Protein AF-A0A5J9UNN8-F1 (afdb_monomer_lite)

InterPro domains:
  IPR002182 NB-ARC [PF00931] (25-182)
  IPR027417 P-loop containing nucleoside triphosphate hydrolase [G3DSA:3.40.50.300] (6-171)
  IPR027417 P-loop containing nucleoside triphosphate hydrolase [SSF52540] (19-188)

Structure (mmCIF, N/CA/C/O backbone):
data_AF-A0A5J9UNN8-F1
#
_entry.id   AF-A0A5J9UNN8-F1
#
loop_
_atom_site.group_PDB
_atom_site.id
_atom_site.type_symbol
_atom_site.label_atom_id
_atom_site.label_alt_id
_atom_site.label_comp_id
_atom_site.label_asym_id
_atom_site.label_entity_id
_atom_site.label_seq_id
_atom_site.pdbx_PDB_ins_code
_atom_site.Cartn_x
_atom_site.Cartn_y
_atom_site.Cartn_z
_atom_site.occupancy
_atom_site.B_iso_or_equiv
_atom_site.auth_seq_id
_atom_site.auth_comp_id
_atom_site.auth_asym_id
_atom_site.auth_atom_id
_atom_site.pdbx_PDB_model_num
ATOM 1 N N . MET A 1 1 ? 23.157 -2.779 -8.032 1.00 51.91 1 MET A N 1
ATOM 2 C CA . MET A 1 1 ? 21.855 -2.181 -8.384 1.00 51.91 1 MET A CA 1
ATOM 3 C C . MET A 1 1 ? 20.963 -3.344 -8.773 1.00 51.91 1 MET A C 1
ATOM 5 O O . MET A 1 1 ? 21.415 -4.133 -9.589 1.00 51.91 1 MET A O 1
ATOM 9 N N . PHE A 1 2 ? 19.830 -3.556 -8.097 1.00 60.47 2 PHE A N 1
ATOM 10 C CA . PHE A 1 2 ? 18.977 -4.721 -8.359 1.00 60.47 2 PHE A CA 1
ATOM 11 C C . PHE A 1 2 ? 18.168 -4.443 -9.627 1.00 60.47 2 PHE A C 1
ATOM 13 O O . PHE A 1 2 ? 17.221 -3.660 -9.595 1.00 60.47 2 PHE A O 1
ATOM 20 N N . GLY A 1 3 ? 18.617 -4.999 -10.751 1.00 71.06 3 GLY A N 1
ATOM 21 C CA . GLY A 1 3 ? 18.045 -4.720 -12.066 1.00 71.06 3 GLY A CA 1
ATOM 22 C C . GLY A 1 3 ? 16.911 -5.667 -12.459 1.00 71.06 3 GLY A C 1
ATOM 23 O O . GLY A 1 3 ? 16.593 -6.638 -11.772 1.00 71.06 3 GLY A O 1
ATOM 24 N N . VAL A 1 4 ? 16.341 -5.419 -13.640 1.00 73.56 4 VAL A N 1
ATOM 25 C CA . VAL A 1 4 ? 15.301 -6.258 -14.264 1.00 73.56 4 VAL A CA 1
ATOM 26 C C . VAL A 1 4 ? 15.728 -7.727 -14.366 1.00 73.56 4 VAL A C 1
ATOM 28 O O . VAL A 1 4 ? 14.960 -8.631 -14.030 1.00 73.56 4 VAL A O 1
ATOM 31 N N . ASP A 1 5 ? 16.965 -7.981 -14.793 1.00 77.44 5 ASP A N 1
ATOM 32 C CA . ASP A 1 5 ? 17.474 -9.345 -14.942 1.00 77.44 5 ASP A CA 1
ATOM 33 C C . ASP A 1 5 ? 17.723 -10.034 -13.598 1.00 77.44 5 ASP A C 1
ATOM 35 O O . ASP A 1 5 ? 17.577 -11.253 -13.498 1.00 77.44 5 ASP A O 1
ATOM 39 N N . ASP A 1 6 ? 18.040 -9.271 -12.549 1.00 75.81 6 ASP A N 1
ATOM 40 C CA . ASP A 1 6 ? 18.191 -9.809 -11.196 1.00 75.81 6 ASP A CA 1
ATOM 41 C C . ASP A 1 6 ? 16.843 -10.261 -10.635 1.00 75.81 6 ASP A C 1
ATOM 43 O O . ASP A 1 6 ? 16.743 -11.379 -10.124 1.00 75.81 6 ASP A O 1
ATOM 47 N N . ALA A 1 7 ? 15.789 -9.456 -10.818 1.00 65.81 7 ALA A N 1
ATOM 48 C CA . ALA A 1 7 ? 14.421 -9.818 -10.441 1.00 65.81 7 ALA A CA 1
ATOM 49 C C . ALA A 1 7 ? 13.966 -11.108 -11.144 1.00 65.81 7 ALA A C 1
ATOM 51 O O . A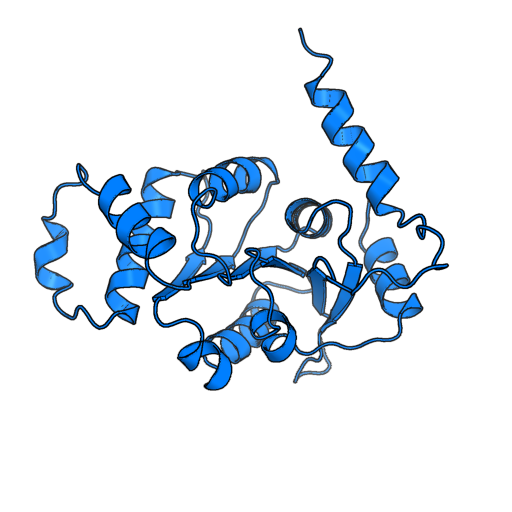LA A 1 7 ? 13.472 -12.042 -10.504 1.00 65.81 7 ALA A O 1
ATOM 52 N N . ARG A 1 8 ? 14.208 -11.195 -12.459 1.00 71.00 8 ARG A N 1
ATOM 53 C CA . ARG A 1 8 ? 13.888 -12.374 -13.279 1.00 71.00 8 ARG A CA 1
ATOM 54 C C . ARG A 1 8 ? 14.637 -13.622 -12.818 1.00 71.00 8 ARG A C 1
ATOM 56 O O . ARG A 1 8 ? 14.035 -14.691 -12.718 1.00 71.00 8 ARG A O 1
ATOM 63 N N . ARG A 1 9 ? 15.942 -13.508 -12.546 1.00 76.12 9 ARG A N 1
ATOM 64 C CA . ARG A 1 9 ? 16.764 -14.625 -12.050 1.00 76.12 9 ARG A CA 1
ATOM 65 C C . ARG A 1 9 ? 16.295 -15.099 -10.675 1.00 76.12 9 ARG A C 1
ATOM 67 O O . ARG A 1 9 ? 16.130 -16.303 -10.489 1.00 76.12 9 ARG A O 1
ATOM 74 N N . ALA A 1 10 ? 16.023 -14.170 -9.758 1.00 69.81 10 ALA A N 1
ATOM 75 C CA . ALA A 1 10 ? 15.550 -14.483 -8.412 1.00 69.81 10 ALA A CA 1
ATOM 76 C C . ALA A 1 10 ? 14.209 -15.237 -8.433 1.00 69.81 10 ALA A C 1
ATOM 78 O O . ALA A 1 10 ? 14.078 -16.276 -7.787 1.00 69.81 10 ALA A O 1
ATOM 79 N N . ALA A 1 11 ? 13.247 -14.777 -9.239 1.00 68.38 11 ALA A N 1
ATOM 80 C CA . ALA A 1 11 ? 11.944 -15.431 -9.366 1.00 68.38 11 ALA A CA 1
ATOM 81 C C . ALA A 1 11 ? 12.042 -16.836 -9.994 1.00 68.38 11 ALA A C 1
ATOM 83 O O . ALA A 1 11 ? 11.391 -17.774 -9.528 1.00 68.38 11 ALA A O 1
ATOM 84 N N . LYS A 1 12 ? 12.893 -17.010 -11.019 1.00 66.00 12 LYS A N 1
ATOM 85 C CA . LYS A 1 12 ? 13.116 -18.317 -11.664 1.00 66.00 12 LYS A CA 1
ATOM 86 C C . LYS A 1 12 ? 13.763 -19.334 -10.728 1.00 66.00 12 LYS A C 1
ATOM 88 O O . LYS A 1 12 ? 13.427 -20.511 -10.800 1.00 66.00 12 LYS A O 1
ATOM 93 N N . GLN A 1 13 ? 14.662 -18.894 -9.848 1.00 61.38 13 GLN A N 1
ATOM 94 C CA . GLN A 1 13 ? 15.335 -19.784 -8.903 1.00 61.38 13 GLN A CA 1
ATOM 95 C C . GLN A 1 13 ? 14.368 -20.393 -7.874 1.00 61.38 13 GLN A C 1
ATOM 97 O O . GLN A 1 13 ? 14.606 -21.508 -7.414 1.00 61.38 13 GLN A O 1
ATOM 102 N N . ASP A 1 14 ? 13.279 -19.697 -7.527 1.00 60.31 14 ASP A N 1
ATOM 103 C CA . ASP A 1 14 ? 12.278 -20.215 -6.583 1.00 60.31 14 ASP A CA 1
ATOM 104 C C . ASP A 1 14 ? 11.130 -20.982 -7.276 1.00 60.31 14 ASP A C 1
ATOM 106 O O . ASP A 1 14 ? 10.386 -21.682 -6.596 1.00 60.31 14 ASP A O 1
ATOM 110 N N . ASN A 1 15 ? 10.986 -20.897 -8.612 1.00 58.66 15 ASN A N 1
ATOM 111 C CA . ASN A 1 15 ? 9.949 -21.558 -9.437 1.00 58.66 15 ASN A CA 1
ATOM 112 C C . ASN A 1 15 ? 8.518 -21.490 -8.849 1.00 58.66 15 ASN A C 1
ATOM 114 O O . ASN A 1 15 ? 7.683 -22.372 -9.061 1.00 58.66 15 ASN A O 1
ATOM 118 N N . LYS A 1 16 ? 8.225 -20.450 -8.063 1.00 68.06 16 LYS A N 1
ATOM 119 C CA . LYS A 1 16 ? 6.948 -20.284 -7.370 1.00 68.06 16 LYS A CA 1
ATOM 120 C C . LYS A 1 16 ? 6.190 -19.134 -7.990 1.00 68.06 16 LYS A C 1
ATOM 122 O O . LYS A 1 16 ? 6.512 -17.967 -7.781 1.00 68.06 16 LYS A O 1
ATOM 127 N N . ARG A 1 17 ? 5.135 -19.492 -8.717 1.00 83.62 17 ARG A N 1
ATOM 128 C CA . ARG A 1 17 ? 4.077 -18.551 -9.058 1.00 83.62 17 ARG A CA 1
ATOM 129 C C . ARG A 1 17 ? 3.146 -18.393 -7.869 1.00 83.62 17 ARG A C 1
ATOM 131 O O . ARG A 1 17 ? 2.619 -19.391 -7.364 1.00 83.62 17 ARG A O 1
ATOM 138 N N . VAL A 1 18 ? 2.922 -17.160 -7.445 1.00 87.88 18 VAL A N 1
ATOM 139 C CA . VAL A 1 18 ? 2.057 -16.837 -6.308 1.00 87.88 18 VAL A CA 1
ATOM 140 C C . VAL A 1 18 ? 0.827 -16.071 -6.761 1.00 87.88 18 VAL A C 1
ATOM 142 O O . VAL A 1 18 ? 0.814 -15.421 -7.798 1.00 87.88 18 VAL A O 1
ATOM 145 N N . ASP A 1 19 ? -0.235 -16.218 -5.990 1.00 90.00 19 ASP A N 1
ATOM 146 C CA . ASP A 1 19 ? -1.515 -15.574 -6.235 1.00 90.00 19 ASP A CA 1
ATOM 147 C C . ASP A 1 19 ? -1.598 -14.317 -5.361 1.00 90.00 19 ASP A C 1
ATOM 149 O O . ASP A 1 19 ? -1.359 -14.397 -4.151 1.00 90.00 19 ASP A O 1
ATOM 153 N N . LEU A 1 20 ? -1.899 -13.165 -5.964 1.00 91.25 20 LEU A N 1
ATOM 154 C CA . LEU A 1 20 ? -1.934 -11.892 -5.247 1.00 91.25 20 LEU A CA 1
ATOM 155 C C . LEU A 1 20 ? -3.049 -11.854 -4.189 1.00 91.25 20 LEU A C 1
ATOM 157 O O . LEU A 1 20 ? -2.818 -11.330 -3.099 1.00 91.25 20 LEU A O 1
ATOM 161 N N . VAL A 1 21 ? -4.205 -12.479 -4.450 1.00 92.88 21 VAL A N 1
ATOM 162 C CA . VAL A 1 21 ? -5.298 -12.624 -3.471 1.00 92.88 21 VAL A CA 1
ATOM 163 C C . VAL A 1 21 ? -4.781 -13.356 -2.240 1.00 92.88 21 VAL A C 1
ATOM 165 O O . VAL A 1 21 ? -5.021 -12.920 -1.112 1.00 92.88 21 VAL A O 1
ATOM 168 N N . LYS A 1 22 ? -4.008 -14.432 -2.444 1.00 90.94 22 LYS A N 1
ATOM 169 C CA . LYS A 1 22 ? -3.425 -15.214 -1.343 1.00 90.94 22 LYS A CA 1
ATOM 170 C C . LYS A 1 22 ? -2.374 -14.431 -0.569 1.00 90.94 22 LYS A C 1
ATOM 172 O O . LYS A 1 22 ? -2.365 -14.528 0.651 1.00 90.94 22 LYS A O 1
ATOM 177 N N . LEU A 1 23 ? -1.522 -13.656 -1.244 1.00 90.75 23 LEU A N 1
ATOM 178 C CA . LEU A 1 23 ? -0.524 -12.814 -0.574 1.00 90.75 23 LEU A CA 1
ATOM 179 C C . LEU A 1 23 ? -1.178 -11.732 0.295 1.00 90.75 23 LEU A C 1
ATOM 181 O O . LEU A 1 23 ? -0.791 -11.551 1.449 1.00 90.75 23 LEU A O 1
ATOM 185 N N . ILE A 1 24 ? -2.190 -11.040 -0.235 1.00 92.75 24 ILE A N 1
ATOM 186 C CA . ILE A 1 24 ? -2.935 -10.006 0.499 1.00 92.75 24 ILE A CA 1
ATOM 187 C C . ILE A 1 24 ? -3.674 -10.630 1.690 1.00 92.75 24 ILE A C 1
ATOM 189 O O . ILE A 1 24 ? -3.621 -10.115 2.809 1.00 92.75 24 ILE A O 1
ATOM 193 N N . SER A 1 25 ? -4.318 -11.773 1.454 1.00 90.06 25 SER A N 1
ATOM 194 C CA . SER A 1 25 ? -5.143 -12.480 2.437 1.00 90.06 25 SER A CA 1
ATOM 195 C C . SER A 1 25 ? -4.350 -13.315 3.440 1.00 90.06 25 SER A C 1
ATOM 197 O O . SER A 1 25 ? -4.967 -13.881 4.346 1.00 90.06 25 SER A O 1
ATOM 199 N N . GLU A 1 26 ? -3.029 -13.429 3.286 1.00 86.75 26 GLU A N 1
ATOM 200 C CA . GLU A 1 26 ? -2.184 -14.228 4.170 1.00 86.75 26 GLU A CA 1
ATOM 201 C C . GLU A 1 26 ? -2.253 -13.679 5.598 1.00 86.75 26 GLU A C 1
ATOM 203 O O . GLU A 1 26 ? -2.103 -12.473 5.826 1.00 86.75 26 GLU A O 1
ATOM 208 N N . GLU A 1 27 ? -2.439 -14.567 6.570 1.00 78.94 27 GLU A N 1
ATOM 209 C CA . GLU A 1 27 ? -2.491 -14.195 7.981 1.00 78.94 27 GLU A CA 1
ATOM 210 C C . GLU A 1 27 ? -1.143 -13.648 8.481 1.00 78.94 27 GLU A C 1
ATOM 212 O O . GLU A 1 27 ? -0.077 -13.831 7.878 1.00 78.94 27 GLU A O 1
ATOM 217 N N . GLY A 1 28 ? -1.203 -12.884 9.567 1.00 74.38 28 GLY A N 1
ATOM 218 C CA . GLY A 1 28 ? -0.045 -12.239 10.170 1.00 74.38 28 GLY A CA 1
ATOM 219 C C . GLY A 1 28 ? -0.378 -10.845 10.674 1.00 74.38 28 GLY A C 1
ATOM 220 O O . GLY A 1 28 ? -1.043 -10.062 9.988 1.00 74.38 28 GLY A O 1
ATOM 221 N N . ASP A 1 29 ? 0.132 -10.551 11.865 1.00 71.12 29 ASP A N 1
ATOM 222 C CA . ASP A 1 29 ? -0.228 -9.361 12.631 1.00 71.12 29 ASP A CA 1
ATOM 223 C C . ASP A 1 29 ? 0.510 -8.101 12.179 1.00 71.12 29 ASP A C 1
ATOM 225 O O . ASP A 1 29 ? 0.041 -6.993 12.421 1.00 71.12 29 ASP A O 1
ATOM 229 N N . ASN A 1 30 ? 1.639 -8.224 11.486 1.00 72.50 30 ASN A N 1
ATOM 230 C CA . ASN A 1 30 ? 2.353 -7.046 11.009 1.00 72.50 30 ASN A CA 1
ATOM 231 C C . ASN A 1 30 ? 1.717 -6.505 9.721 1.00 72.50 30 ASN A C 1
ATOM 233 O O . ASN A 1 30 ? 1.284 -7.299 8.872 1.00 72.50 30 ASN A O 1
ATOM 237 N N . PRO A 1 31 ? 1.649 -5.172 9.555 1.00 67.56 31 PRO A N 1
ATOM 238 C CA . PRO A 1 31 ? 1.351 -4.572 8.266 1.00 67.56 31 PRO A CA 1
ATOM 239 C C . PRO A 1 31 ? 2.342 -5.086 7.220 1.00 67.56 31 PRO A C 1
ATOM 241 O O . PRO A 1 31 ? 3.552 -5.025 7.435 1.00 67.56 31 PRO A O 1
ATOM 244 N N . LYS A 1 32 ? 1.836 -5.641 6.113 1.00 84.81 32 LYS A N 1
ATOM 245 C CA . LYS A 1 32 ? 2.685 -6.170 5.035 1.00 84.81 32 LYS A CA 1
ATOM 246 C C . LYS A 1 32 ? 2.654 -5.216 3.852 1.00 84.81 32 LYS A C 1
ATOM 248 O O . LYS A 1 32 ? 1.573 -4.879 3.364 1.00 84.81 32 LYS A O 1
ATOM 253 N N . VAL A 1 33 ? 3.841 -4.831 3.396 1.00 93.06 33 VAL A N 1
ATOM 254 C CA . VAL A 1 33 ? 4.039 -4.146 2.120 1.00 93.06 33 VAL A CA 1
ATOM 255 C C . VAL A 1 33 ? 4.279 -5.209 1.053 1.00 93.06 33 VAL A C 1
ATOM 257 O O . VAL A 1 33 ? 5.172 -6.046 1.193 1.00 93.06 33 VAL A O 1
ATOM 260 N N . ILE A 1 34 ? 3.454 -5.198 0.011 1.00 93.75 34 ILE A N 1
ATOM 261 C CA . ILE A 1 34 ? 3.579 -6.064 -1.162 1.00 93.75 34 ILE A CA 1
ATOM 262 C C . ILE A 1 34 ? 3.797 -5.139 -2.348 1.00 93.75 34 ILE A C 1
ATOM 264 O O . ILE A 1 34 ? 2.905 -4.364 -2.687 1.00 93.75 34 ILE A O 1
ATOM 268 N N . THR A 1 35 ? 4.959 -5.192 -2.987 1.00 92.56 35 THR A N 1
ATOM 269 C CA . THR A 1 35 ? 5.194 -4.375 -4.181 1.00 92.56 35 THR A CA 1
ATOM 270 C C . THR A 1 35 ? 5.053 -5.214 -5.433 1.00 92.56 35 THR A C 1
ATOM 272 O O . THR A 1 35 ? 5.512 -6.351 -5.490 1.00 92.56 35 THR A O 1
ATOM 275 N N . VAL A 1 36 ? 4.382 -4.663 -6.433 1.00 90.62 36 VAL A N 1
ATOM 276 C CA . VAL A 1 36 ? 4.101 -5.293 -7.714 1.00 90.62 36 VAL A CA 1
ATOM 277 C C . VAL A 1 36 ? 4.825 -4.505 -8.794 1.00 90.62 36 VAL A C 1
ATOM 279 O O . VAL A 1 36 ? 4.663 -3.289 -8.920 1.00 90.62 36 VAL A O 1
ATOM 282 N N . TRP A 1 37 ? 5.628 -5.221 -9.570 1.00 88.00 37 TRP A N 1
ATOM 283 C CA . TRP A 1 37 ? 6.432 -4.675 -10.653 1.00 88.00 37 TRP A CA 1
ATOM 284 C C . TRP A 1 37 ? 6.286 -5.529 -11.914 1.00 88.00 37 TRP A C 1
ATOM 286 O O . TRP A 1 37 ? 6.189 -6.753 -11.832 1.00 88.00 37 TRP A O 1
ATOM 296 N N . GLY A 1 38 ? 6.333 -4.907 -13.090 1.00 78.69 38 GLY A N 1
ATOM 297 C CA . GLY A 1 38 ? 6.433 -5.624 -14.359 1.00 78.69 38 GLY A CA 1
ATOM 298 C C . GLY A 1 38 ? 7.051 -4.793 -15.466 1.00 78.69 38 GLY A C 1
ATOM 299 O O . GLY A 1 38 ? 7.311 -3.600 -15.318 1.00 78.69 38 GLY A O 1
ATOM 300 N N . THR A 1 39 ? 7.325 -5.464 -16.581 1.00 66.50 39 THR A N 1
ATOM 301 C CA . THR A 1 39 ? 8.136 -4.935 -17.688 1.00 66.50 39 THR A CA 1
ATOM 302 C C . THR A 1 39 ? 7.345 -4.242 -18.799 1.00 66.50 39 THR A C 1
ATOM 304 O O . THR A 1 39 ? 7.944 -3.830 -19.787 1.00 66.50 39 THR A O 1
ATOM 307 N N . SER A 1 40 ? 6.025 -4.126 -18.675 1.00 60.22 40 SER A N 1
ATOM 308 C CA . SER A 1 40 ? 5.119 -3.603 -19.710 1.00 60.22 40 SER A CA 1
ATOM 309 C C . SER A 1 40 ? 4.302 -2.410 -19.205 1.00 60.22 40 SER A C 1
ATOM 311 O O . SER A 1 40 ? 4.236 -2.171 -18.006 1.00 60.22 40 SER A O 1
ATOM 313 N N . GLY A 1 41 ? 3.713 -1.635 -20.119 1.00 55.56 41 GLY A N 1
ATOM 314 C CA . GLY A 1 41 ? 2.947 -0.429 -19.788 1.00 55.56 41 GLY A CA 1
ATOM 315 C C . GLY A 1 41 ? 1.842 -0.650 -18.745 1.00 55.56 41 GLY A C 1
ATOM 316 O O . GLY A 1 41 ? 1.212 -1.710 -18.695 1.00 55.56 41 GLY A O 1
ATOM 317 N N . ASP A 1 42 ? 1.658 0.389 -17.929 1.00 55.06 42 ASP A N 1
ATOM 318 C CA . ASP A 1 42 ? 0.551 0.738 -17.022 1.00 55.06 42 ASP A CA 1
ATOM 319 C C . ASP A 1 42 ? -0.763 -0.069 -17.110 1.00 55.06 42 ASP A C 1
ATOM 321 O O . ASP A 1 42 ? -1.318 -0.444 -16.073 1.00 55.06 42 ASP A O 1
ATOM 325 N N . VAL A 1 43 ? -1.262 -0.369 -18.312 1.00 53.62 43 VAL A N 1
ATOM 326 C CA . VAL A 1 43 ? -2.603 -0.945 -18.528 1.00 53.62 43 VAL A CA 1
ATOM 327 C C . VAL A 1 43 ? -2.792 -2.355 -17.942 1.00 53.62 43 VAL A C 1
ATOM 329 O O . VAL A 1 43 ? -3.856 -2.648 -17.396 1.00 53.62 43 VAL A O 1
ATOM 332 N N . GLY A 1 44 ? -1.794 -3.242 -18.009 1.00 56.31 44 GLY A N 1
ATOM 333 C CA . GLY A 1 44 ? -1.971 -4.634 -17.553 1.00 56.31 44 GLY A CA 1
ATOM 334 C C . GLY A 1 44 ? -1.661 -4.866 -16.069 1.00 56.31 44 GLY A C 1
ATOM 335 O O . GLY A 1 44 ? -2.231 -5.759 -15.440 1.00 56.31 44 GLY A O 1
ATOM 336 N N . HIS A 1 45 ? -0.835 -4.009 -15.462 1.00 65.50 45 HIS A N 1
ATOM 337 C CA . HIS A 1 45 ? -0.469 -4.121 -14.048 1.00 65.50 45 HIS A CA 1
ATOM 338 C C . HIS A 1 45 ? -1.630 -3.757 -13.113 1.00 65.50 45 HIS A C 1
ATOM 340 O O . HIS A 1 45 ? -1.860 -4.437 -12.111 1.00 65.50 45 HIS A O 1
ATOM 346 N N . ALA A 1 46 ? -2.419 -2.738 -13.472 1.00 75.56 46 ALA A N 1
ATOM 347 C CA . ALA A 1 46 ? -3.596 -2.354 -12.697 1.00 75.56 46 ALA A CA 1
ATOM 348 C C . ALA A 1 46 ? -4.653 -3.469 -12.658 1.00 75.56 46 ALA A C 1
ATOM 350 O O . ALA A 1 46 ? -5.392 -3.573 -11.682 1.00 75.56 46 ALA A O 1
ATOM 351 N N . SER A 1 47 ? -4.727 -4.318 -13.689 1.00 80.81 47 SER A N 1
ATOM 352 C CA . SER A 1 47 ? -5.792 -5.318 -13.793 1.00 80.81 47 SER A CA 1
ATOM 353 C C . SER A 1 47 ? -5.688 -6.410 -12.729 1.00 80.81 47 SER A C 1
ATOM 355 O O . SER A 1 47 ? -6.691 -6.708 -12.085 1.00 80.81 47 SER A O 1
ATOM 357 N N . ILE A 1 48 ? -4.497 -6.978 -12.494 1.00 85.06 48 ILE A N 1
ATOM 358 C CA . ILE A 1 48 ? -4.342 -8.047 -11.489 1.00 85.06 48 ILE A CA 1
ATOM 359 C C . ILE A 1 48 ? -4.580 -7.524 -10.069 1.00 85.06 48 ILE A C 1
ATOM 361 O O . ILE A 1 48 ? -5.160 -8.210 -9.230 1.00 85.06 48 ILE A O 1
ATOM 365 N N . ILE A 1 49 ? -4.155 -6.287 -9.793 1.00 88.69 49 ILE A N 1
ATOM 366 C CA . ILE A 1 49 ? -4.367 -5.669 -8.485 1.00 88.69 49 ILE A CA 1
ATOM 367 C C . ILE A 1 49 ? -5.851 -5.360 -8.304 1.00 88.69 49 ILE A C 1
ATOM 369 O O . ILE A 1 49 ? -6.369 -5.554 -7.211 1.00 88.69 49 ILE A O 1
ATOM 373 N N . ARG A 1 50 ? -6.552 -4.945 -9.367 1.00 90.75 50 ARG A N 1
ATOM 374 C CA . ARG A 1 50 ? -8.001 -4.698 -9.347 1.00 90.75 50 ARG A CA 1
ATOM 375 C C . ARG A 1 50 ? -8.793 -5.955 -9.070 1.00 90.75 50 ARG A C 1
ATOM 377 O O . ARG A 1 50 ? -9.666 -5.928 -8.210 1.00 90.75 50 ARG A O 1
ATOM 384 N N . GLU A 1 51 ? -8.457 -7.045 -9.742 1.00 90.44 51 GLU A N 1
ATOM 385 C CA . GLU A 1 51 ? -9.067 -8.341 -9.470 1.00 90.44 51 GLU A CA 1
ATOM 386 C C . GLU A 1 51 ? -8.867 -8.748 -8.005 1.00 90.44 51 GLU A C 1
ATOM 388 O O . GLU A 1 51 ? -9.829 -9.098 -7.325 1.00 90.44 51 GLU A O 1
ATOM 393 N N . ALA A 1 52 ? -7.643 -8.616 -7.483 1.00 92.44 52 ALA A N 1
ATOM 394 C CA . ALA A 1 52 ? -7.368 -8.946 -6.091 1.00 92.44 52 ALA A CA 1
ATOM 395 C C . ALA A 1 52 ? -8.073 -8.005 -5.098 1.00 92.44 52 ALA A C 1
ATOM 397 O O . ALA A 1 52 ? -8.565 -8.457 -4.069 1.00 92.44 52 ALA A O 1
ATOM 398 N N . TYR A 1 53 ? -8.147 -6.710 -5.404 1.00 94.00 53 TYR A N 1
ATOM 399 C CA . TYR A 1 53 ? -8.783 -5.684 -4.574 1.00 94.00 53 TYR A CA 1
ATOM 400 C C . TYR A 1 53 ? -10.303 -5.874 -4.453 1.00 94.00 53 TYR A C 1
ATOM 402 O O . TYR A 1 53 ? -10.878 -5.626 -3.389 1.00 94.00 53 TYR A O 1
ATOM 410 N N . GLU A 1 54 ? -10.947 -6.329 -5.531 1.00 93.62 54 GLU A N 1
ATOM 411 C CA . GLU A 1 54 ? -12.385 -6.615 -5.566 1.00 93.62 54 GLU A CA 1
ATOM 412 C C . GLU A 1 54 ? -12.738 -8.056 -5.181 1.00 93.62 54 GLU A C 1
ATOM 414 O O . GLU A 1 54 ? -13.917 -8.379 -5.024 1.00 93.62 54 GLU A O 1
ATOM 419 N N . HIS A 1 55 ? -11.740 -8.920 -4.980 1.00 95.00 55 HIS A N 1
ATOM 420 C CA . HIS A 1 55 ? -11.967 -10.311 -4.616 1.00 95.00 55 HIS A CA 1
ATOM 421 C C . HIS A 1 55 ? -12.758 -10.417 -3.295 1.00 95.00 55 HIS A C 1
ATOM 423 O O . HIS A 1 55 ? -12.357 -9.796 -2.305 1.00 95.00 55 HIS A O 1
ATOM 429 N N . PRO A 1 56 ? -13.831 -11.231 -3.215 1.00 93.81 56 PRO A N 1
ATOM 430 C CA . PRO A 1 56 ? -14.688 -11.318 -2.028 1.00 93.81 56 PRO A CA 1
ATOM 431 C C . PRO A 1 56 ? -13.927 -11.568 -0.720 1.00 93.81 56 PRO A C 1
ATOM 433 O O . PRO A 1 56 ? -14.135 -10.842 0.249 1.00 93.81 56 PRO A O 1
ATOM 436 N N . ASP A 1 57 ? -12.979 -12.511 -0.720 1.00 91.88 57 ASP A N 1
ATOM 437 C CA . ASP A 1 57 ? -12.150 -12.824 0.458 1.00 91.88 57 ASP A CA 1
ATOM 438 C C . ASP A 1 57 ? -11.282 -11.648 0.927 1.00 91.88 57 ASP A C 1
ATOM 440 O O . ASP A 1 57 ? -10.974 -11.522 2.113 1.00 91.88 57 ASP A O 1
ATOM 444 N N . VAL A 1 58 ? -10.858 -10.788 -0.002 1.00 94.56 58 VAL A N 1
ATOM 445 C CA . VAL A 1 58 ? -10.090 -9.583 0.318 1.00 94.56 58 VAL A CA 1
ATOM 446 C C . VAL A 1 58 ? -11.042 -8.532 0.876 1.00 94.56 58 VAL A C 1
ATOM 448 O O . VAL A 1 58 ? -10.807 -8.013 1.966 1.00 94.56 58 VAL A O 1
ATOM 451 N N . ARG A 1 59 ? -12.173 -8.287 0.204 1.00 94.06 59 ARG A N 1
ATOM 452 C CA . ARG A 1 59 ? -13.205 -7.345 0.666 1.00 94.06 59 ARG A CA 1
ATOM 453 C C . ARG A 1 59 ? -13.699 -7.661 2.075 1.00 94.06 59 ARG A C 1
ATOM 455 O O . ARG A 1 59 ? -13.850 -6.751 2.879 1.00 94.06 59 ARG A O 1
ATOM 462 N N . SER A 1 60 ? -13.904 -8.937 2.399 1.00 92.69 60 SER A N 1
ATOM 463 C CA . SER A 1 60 ? -14.373 -9.347 3.726 1.00 92.69 60 SER A CA 1
ATOM 464 C C . SER A 1 60 ? -13.322 -9.173 4.827 1.00 92.69 60 SER A C 1
ATOM 466 O O . SER A 1 60 ? -13.678 -9.078 5.998 1.00 92.69 60 SER A O 1
ATOM 468 N N . LYS A 1 61 ? -12.025 -9.168 4.487 1.00 93.38 61 LYS A N 1
ATOM 469 C CA . LYS A 1 61 ? -10.923 -9.013 5.457 1.00 93.38 61 LYS A CA 1
ATOM 470 C C . LYS A 1 61 ? -10.538 -7.557 5.716 1.00 93.38 61 LYS A C 1
ATOM 472 O O . LYS A 1 61 ? -9.956 -7.273 6.766 1.00 93.38 61 LYS A O 1
ATOM 477 N N . PHE A 1 62 ? -10.828 -6.674 4.765 1.00 94.69 62 PHE A N 1
ATOM 478 C CA . PHE A 1 62 ? -10.452 -5.264 4.790 1.00 94.69 62 PHE A CA 1
ATOM 479 C C . PHE A 1 62 ? -11.704 -4.409 4.558 1.00 94.69 62 PHE A C 1
ATOM 481 O O . PHE A 1 62 ? -12.020 -4.117 3.403 1.00 94.69 62 PHE A O 1
ATOM 488 N N . PRO A 1 63 ? -12.438 -4.034 5.623 1.00 91.12 63 PRO A N 1
ATOM 489 C CA . PRO A 1 63 ? -13.630 -3.195 5.488 1.00 91.12 63 PRO A CA 1
ATOM 490 C C . PRO A 1 63 ? -13.279 -1.814 4.922 1.00 91.12 63 PRO A C 1
ATOM 492 O O . PRO A 1 63 ? -13.952 -1.321 4.024 1.00 91.12 63 PRO A O 1
ATOM 495 N N . VAL A 1 64 ? -12.154 -1.249 5.366 1.00 93.75 64 VAL A N 1
ATOM 496 C CA . VAL A 1 64 ? -11.646 0.043 4.904 1.00 93.75 64 VAL A CA 1
ATOM 497 C C . VAL A 1 64 ? -10.639 -0.183 3.782 1.00 93.75 64 VAL A C 1
ATOM 499 O O . VAL A 1 64 ? -9.637 -0.888 3.962 1.00 93.75 64 VAL A O 1
ATOM 502 N N . ARG A 1 65 ? -10.880 0.402 2.607 1.00 95.69 65 ARG A N 1
ATOM 503 C CA . ARG A 1 65 ? -10.002 0.210 1.446 1.00 95.69 65 ARG A CA 1
ATOM 504 C C . ARG A 1 65 ? -9.779 1.513 0.692 1.00 95.69 65 ARG A C 1
ATOM 506 O O . ARG A 1 65 ? -10.646 2.373 0.647 1.00 95.69 65 ARG A O 1
ATOM 513 N N . ALA A 1 66 ? -8.602 1.658 0.100 1.00 96.06 66 ALA A N 1
ATOM 514 C CA . ALA A 1 66 ? -8.308 2.778 -0.782 1.00 96.06 66 ALA A CA 1
ATOM 515 C C . ALA A 1 66 ? -7.390 2.353 -1.924 1.00 96.06 66 ALA A C 1
ATOM 517 O O . ALA A 1 66 ? -6.487 1.537 -1.746 1.00 96.06 66 ALA A O 1
ATOM 518 N N . TRP A 1 67 ? -7.591 2.964 -3.081 1.00 95.06 67 TRP A N 1
ATOM 519 C CA . TRP A 1 67 ? -6.749 2.877 -4.260 1.00 95.06 67 TRP A CA 1
ATOM 520 C C . TRP A 1 67 ? -6.342 4.277 -4.706 1.00 95.06 67 TRP A C 1
ATOM 522 O O . TRP A 1 67 ? -7.076 4.971 -5.410 1.00 95.06 67 TRP A O 1
ATOM 532 N N . VAL A 1 68 ? -5.136 4.700 -4.347 1.00 92.88 68 VAL A N 1
ATOM 533 C CA . VAL A 1 68 ? -4.651 6.057 -4.614 1.00 92.88 68 VAL A CA 1
ATOM 534 C C . VAL A 1 68 ? -3.542 6.037 -5.657 1.00 92.88 68 VAL A C 1
ATOM 536 O O . VAL A 1 68 ? -2.585 5.270 -5.570 1.00 92.88 68 VAL A O 1
ATOM 539 N N . ARG A 1 69 ? -3.653 6.923 -6.646 1.00 91.19 69 ARG A N 1
ATOM 540 C CA . ARG A 1 69 ? -2.542 7.277 -7.529 1.00 91.19 69 ARG A CA 1
ATOM 541 C C . ARG A 1 69 ? -1.663 8.310 -6.825 1.00 91.19 69 ARG A C 1
ATOM 543 O O . ARG A 1 69 ? -2.171 9.338 -6.381 1.00 91.19 69 ARG A O 1
ATOM 550 N N . VAL A 1 70 ? -0.363 8.053 -6.720 1.00 91.12 70 VAL A N 1
ATOM 551 C CA . VAL A 1 70 ? 0.605 9.019 -6.191 1.00 91.12 70 VAL A CA 1
ATOM 552 C C . VAL A 1 70 ? 0.770 10.130 -7.228 1.00 91.12 70 VAL A C 1
ATOM 554 O O . VAL A 1 70 ? 1.206 9.880 -8.346 1.00 91.12 70 VAL A O 1
ATOM 557 N N . MET A 1 71 ? 0.343 11.343 -6.879 1.00 90.19 71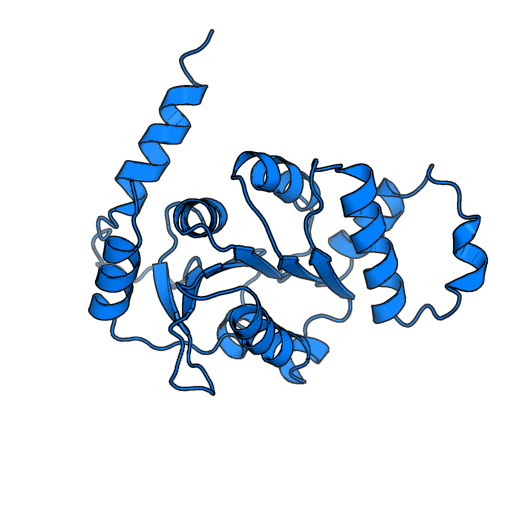 MET A N 1
ATOM 558 C CA . MET A 1 71 ? 0.374 12.501 -7.778 1.00 90.19 71 MET A CA 1
ATOM 559 C C . MET A 1 71 ? 1.737 13.196 -7.742 1.00 90.19 71 MET A C 1
ATOM 561 O O . MET A 1 71 ? 2.359 13.269 -6.683 1.00 90.19 71 MET A O 1
ATOM 565 N N . HIS A 1 72 ? 2.152 13.774 -8.875 1.00 87.44 72 HIS A N 1
ATOM 566 C CA . HIS A 1 72 ? 3.421 14.496 -9.025 1.00 87.44 72 HIS A CA 1
ATOM 567 C C . HIS A 1 72 ? 3.189 15.990 -9.305 1.00 87.44 72 HIS A C 1
ATOM 569 O O . HIS A 1 72 ? 2.416 16.313 -10.209 1.00 87.44 72 HIS A O 1
ATOM 575 N N . PRO A 1 73 ? 3.869 16.910 -8.593 1.00 90.12 73 PRO A N 1
ATOM 576 C CA . PRO A 1 73 ? 4.765 16.657 -7.461 1.00 90.12 73 PRO A CA 1
ATOM 577 C C . PRO A 1 73 ? 4.015 16.107 -6.236 1.00 90.12 73 PRO A C 1
ATOM 579 O O . PRO A 1 73 ? 2.860 16.459 -5.992 1.00 90.12 73 PRO A O 1
ATOM 582 N N . PHE A 1 74 ? 4.685 15.253 -5.457 1.00 90.44 74 PHE A N 1
ATOM 583 C CA . PHE A 1 74 ? 4.074 14.616 -4.292 1.00 90.44 74 PHE A CA 1
ATOM 584 C C . PHE A 1 74 ? 3.676 15.634 -3.216 1.00 90.44 74 PHE A C 1
ATOM 586 O O . PHE A 1 74 ? 4.461 16.494 -2.817 1.00 90.44 74 PHE A O 1
ATOM 593 N N . SER A 1 75 ? 2.445 15.503 -2.718 1.00 90.81 75 SER A N 1
ATOM 594 C CA . SER A 1 75 ? 1.878 16.339 -1.660 1.00 90.81 75 SER A CA 1
ATOM 595 C C . SER A 1 75 ? 1.284 15.451 -0.562 1.00 90.81 75 SER A C 1
ATOM 597 O O . SER A 1 75 ? 0.228 14.852 -0.786 1.00 90.81 75 SER A O 1
ATOM 599 N N . PRO A 1 76 ? 1.888 15.398 0.644 1.00 89.44 76 PRO A N 1
ATOM 600 C CA . PRO A 1 76 ? 1.364 14.602 1.754 1.00 89.44 76 PRO A CA 1
ATOM 601 C C . PRO A 1 76 ? -0.089 14.942 2.106 1.00 89.44 76 PRO A C 1
ATOM 603 O O . PRO A 1 76 ? -0.892 14.050 2.358 1.00 89.44 76 PRO A O 1
ATOM 606 N N . LYS A 1 77 ? -0.454 16.232 2.070 1.00 89.19 77 LYS A N 1
ATOM 607 C CA . LYS A 1 77 ? -1.821 16.688 2.360 1.00 89.19 77 LYS A CA 1
ATOM 608 C C . LYS A 1 77 ? -2.824 16.138 1.343 1.00 89.19 77 LYS A C 1
ATOM 610 O O . LYS A 1 77 ? -3.842 15.578 1.735 1.00 89.19 77 LYS A O 1
ATOM 615 N N . SER A 1 78 ? -2.523 16.275 0.051 1.00 90.81 78 SER A N 1
ATOM 616 C CA . SER A 1 78 ? -3.406 15.810 -1.031 1.00 90.81 78 SER A CA 1
ATOM 617 C C . SER A 1 78 ? -3.512 14.283 -1.052 1.00 90.81 78 SER A C 1
ATOM 619 O O . SER A 1 78 ? -4.577 13.729 -1.321 1.00 90.81 78 SER A O 1
ATOM 621 N N . PHE A 1 79 ? -2.417 13.601 -0.712 1.00 93.19 79 PHE A N 1
ATOM 622 C CA . PHE A 1 79 ? -2.372 12.152 -0.566 1.00 93.19 79 PHE A CA 1
ATOM 623 C C . PHE A 1 79 ? -3.273 11.656 0.573 1.00 93.19 79 PHE A C 1
ATOM 625 O O . PHE A 1 79 ? -4.124 10.798 0.347 1.00 93.19 79 PHE A O 1
ATOM 632 N N . VAL A 1 80 ? -3.144 12.233 1.774 1.00 92.56 80 VAL A N 1
ATOM 633 C CA . VAL A 1 80 ? -3.986 11.878 2.930 1.00 92.56 80 VAL A CA 1
ATOM 634 C C . VAL A 1 80 ? -5.459 12.172 2.652 1.00 92.56 80 VAL A C 1
ATOM 636 O O . VAL A 1 80 ? -6.302 11.325 2.933 1.00 92.56 80 VAL A O 1
ATOM 639 N N . LEU A 1 81 ? -5.768 13.317 2.039 1.00 91.44 81 LEU A N 1
ATOM 640 C CA . LEU A 1 81 ? -7.134 13.651 1.626 1.00 91.44 81 LEU A CA 1
ATOM 641 C C . LEU A 1 81 ? -7.716 12.592 0.675 1.00 91.44 81 LEU A C 1
ATOM 643 O O . LEU A 1 81 ? -8.843 12.145 0.857 1.00 91.44 81 LEU A O 1
ATOM 647 N N . SER A 1 82 ? -6.926 12.136 -0.302 1.00 92.62 82 SER A N 1
ATOM 648 C CA . SER A 1 82 ? -7.354 11.094 -1.246 1.00 92.62 82 SER A CA 1
ATOM 649 C C . SER A 1 82 ? -7.638 9.755 -0.560 1.00 92.62 82 SER A C 1
ATOM 651 O O . SER A 1 82 ? -8.546 9.040 -0.981 1.00 92.62 82 SER A O 1
ATOM 653 N N . LEU A 1 83 ? -6.879 9.411 0.488 1.00 93.75 83 LEU A N 1
ATOM 654 C CA . LEU A 1 83 ? -7.126 8.211 1.293 1.00 93.75 83 LEU A CA 1
ATOM 655 C C . LEU A 1 83 ? -8.422 8.337 2.093 1.00 93.75 83 LEU A C 1
ATOM 657 O O . LEU A 1 83 ? -9.257 7.444 2.014 1.00 93.75 83 LEU A O 1
ATOM 661 N N . VAL A 1 84 ? -8.607 9.449 2.810 1.00 91.94 84 VAL A N 1
ATOM 662 C CA . VAL A 1 84 ? -9.807 9.701 3.627 1.00 91.94 84 VAL A CA 1
ATOM 663 C C . VAL A 1 84 ? -11.074 9.650 2.774 1.00 91.94 84 VAL A C 1
ATOM 665 O O . VAL A 1 84 ? -12.005 8.928 3.121 1.00 91.94 84 VAL A O 1
ATOM 668 N N . ASN A 1 85 ? -11.081 10.316 1.616 1.00 90.00 85 ASN A N 1
ATOM 669 C CA . ASN A 1 85 ? -12.232 10.303 0.708 1.00 90.00 85 ASN A CA 1
ATOM 670 C C . ASN A 1 85 ? -12.608 8.882 0.256 1.00 90.00 85 ASN A C 1
ATOM 672 O O . ASN A 1 85 ? -13.785 8.561 0.118 1.00 90.00 85 ASN A O 1
ATOM 676 N N . GLN A 1 86 ? -11.618 8.015 0.030 1.00 92.38 86 GLN A N 1
ATOM 677 C CA . GLN A 1 86 ? -11.883 6.626 -0.348 1.00 92.38 86 GLN A CA 1
ATOM 678 C C . GLN A 1 86 ? -12.284 5.755 0.836 1.00 92.38 86 GLN A C 1
ATOM 680 O O . GLN A 1 86 ? -13.139 4.888 0.676 1.00 92.38 86 GLN A O 1
ATOM 685 N N . PHE A 1 87 ? -11.732 6.010 2.022 1.00 91.69 87 PHE A N 1
ATOM 686 C CA . PHE A 1 87 ? -12.159 5.328 3.236 1.00 91.69 87 PHE A CA 1
ATOM 687 C C . PHE A 1 87 ? -13.646 5.565 3.499 1.00 91.69 87 PHE A C 1
ATOM 689 O O . PHE A 1 87 ? -14.361 4.575 3.631 1.00 91.69 87 PHE A O 1
ATOM 696 N N . HIS A 1 88 ? -14.127 6.811 3.420 1.00 87.31 88 HIS A N 1
ATOM 697 C CA . HIS A 1 88 ? -15.561 7.140 3.504 1.00 87.31 88 HIS A CA 1
ATOM 698 C C . HIS A 1 88 ? -16.414 6.358 2.511 1.00 87.31 88 HIS A C 1
ATOM 700 O O . HIS A 1 88 ? -17.370 5.688 2.900 1.00 87.31 88 HIS A O 1
ATOM 706 N N . ALA A 1 89 ? -16.017 6.378 1.236 1.00 84.75 89 ALA A N 1
ATOM 707 C CA . ALA A 1 89 ? -16.743 5.682 0.179 1.00 84.75 89 ALA A CA 1
ATOM 708 C C . ALA A 1 89 ? -16.811 4.160 0.407 1.00 84.75 89 ALA A C 1
ATOM 710 O O . ALA A 1 89 ? -17.784 3.517 0.021 1.00 84.75 89 ALA A O 1
ATOM 711 N N . THR A 1 90 ? -15.784 3.565 1.022 1.00 82.50 90 THR A N 1
ATOM 712 C CA . THR A 1 90 ? -15.761 2.120 1.310 1.00 82.50 90 THR A CA 1
ATOM 713 C C . THR A 1 90 ? -16.436 1.730 2.619 1.00 82.50 90 THR A C 1
ATOM 715 O O . THR A 1 90 ? -16.954 0.618 2.702 1.00 82.50 90 THR A O 1
ATOM 718 N N . ASP A 1 91 ? -16.456 2.628 3.601 1.00 77.69 91 ASP A N 1
ATOM 719 C CA . ASP A 1 91 ? -17.080 2.427 4.914 1.00 77.69 91 ASP A CA 1
ATOM 720 C C . ASP A 1 91 ? -18.607 2.658 4.878 1.00 77.69 91 ASP A C 1
ATOM 722 O O . ASP A 1 91 ? -19.301 2.450 5.868 1.00 77.69 91 ASP A O 1
ATOM 726 N N . GLY A 1 92 ? -19.153 3.049 3.718 1.00 66.88 92 GLY A N 1
ATOM 727 C CA . GLY A 1 92 ? -20.593 3.236 3.512 1.00 66.88 92 GLY A CA 1
ATOM 728 C C . GLY A 1 92 ? -21.134 4.550 4.076 1.00 66.88 92 GLY A C 1
ATOM 729 O O . GLY A 1 92 ? -22.337 4.674 4.301 1.00 66.88 92 GLY A O 1
ATOM 730 N N . VAL A 1 93 ? -20.260 5.533 4.312 1.00 61.34 93 VAL A N 1
ATOM 731 C CA . VAL A 1 93 ? -20.665 6.892 4.679 1.00 61.34 93 VAL A CA 1
ATOM 732 C C . VAL A 1 93 ? -21.073 7.610 3.387 1.00 61.34 93 VAL A C 1
ATOM 734 O O . VAL A 1 93 ? -20.244 8.167 2.674 1.00 61.34 93 VAL A O 1
ATOM 737 N N . GLU A 1 94 ? -22.358 7.509 3.035 1.00 51.19 94 GLU A N 1
ATOM 738 C CA . GLU A 1 94 ? -22.929 7.982 1.760 1.00 51.19 94 GLU A CA 1
ATOM 739 C C . GLU A 1 94 ? -23.041 9.523 1.659 1.00 51.19 94 GLU A C 1
ATOM 741 O O . GLU A 1 94 ? -23.263 10.058 0.572 1.00 51.19 94 GLU A O 1
ATOM 746 N N . ASP A 1 95 ? -22.826 10.265 2.752 1.00 49.31 95 ASP A N 1
ATOM 747 C CA . ASP A 1 95 ? -22.898 11.735 2.780 1.00 49.31 95 ASP A CA 1
ATOM 748 C C . ASP A 1 95 ? -21.600 12.399 2.279 1.00 49.31 95 ASP A C 1
ATOM 750 O O . ASP A 1 95 ? -20.971 13.227 2.938 1.00 49.31 95 ASP A O 1
ATOM 754 N N . LEU A 1 96 ? -21.201 12.070 1.048 1.00 50.91 96 LEU A N 1
ATOM 755 C CA . LEU A 1 96 ? -20.104 12.750 0.342 1.00 50.91 96 LEU A CA 1
ATOM 756 C C . LEU A 1 96 ? -20.432 14.223 0.025 1.00 50.91 96 LEU A C 1
ATOM 758 O O . LEU A 1 96 ? -19.527 15.017 -0.229 1.00 50.91 96 LEU A O 1
ATOM 762 N N . LEU A 1 97 ? -21.718 14.593 0.031 1.00 45.47 97 LEU A N 1
ATOM 763 C CA . LEU A 1 97 ? -22.200 15.913 -0.389 1.00 45.47 97 LEU A CA 1
ATOM 764 C C . LEU A 1 97 ? -22.035 17.008 0.678 1.00 45.47 97 LEU A C 1
ATOM 766 O O . LEU A 1 97 ? -22.017 18.183 0.322 1.00 45.47 97 LEU A O 1
ATOM 770 N N . GLU A 1 98 ? -21.857 16.663 1.958 1.00 45.38 98 GLU A N 1
ATOM 771 C CA . GLU A 1 98 ? -21.584 17.661 3.009 1.00 45.38 98 GLU A CA 1
ATOM 772 C C . GLU A 1 98 ? -20.077 17.911 3.220 1.00 45.38 98 GLU A C 1
ATOM 774 O O . GLU A 1 98 ? -19.683 18.933 3.789 1.00 45.38 98 GLU A O 1
ATOM 779 N N . MET A 1 99 ? -19.212 17.026 2.705 1.00 48.78 99 MET A N 1
ATOM 780 C CA . MET A 1 99 ? -17.769 17.070 2.969 1.00 48.78 99 MET A CA 1
ATOM 781 C C . MET A 1 99 ? -16.967 18.051 2.111 1.00 48.78 99 MET A C 1
ATOM 783 O O . MET A 1 99 ? -15.824 18.365 2.458 1.00 48.78 99 MET A O 1
ATOM 787 N N . GLU A 1 100 ? -17.541 18.599 1.037 1.00 47.44 100 GLU A N 1
ATOM 788 C CA . GLU A 1 100 ? -16.883 19.677 0.279 1.00 47.44 100 GLU A CA 1
ATOM 789 C C . GLU A 1 100 ? -16.662 20.934 1.156 1.00 47.44 100 GLU A C 1
ATOM 791 O O . GLU A 1 100 ? -15.818 21.770 0.837 1.00 47.44 100 GLU A O 1
ATOM 796 N N . ASN A 1 101 ? -17.343 21.009 2.314 1.00 45.22 101 ASN A N 1
ATOM 797 C CA . ASN A 1 101 ? -17.204 22.048 3.338 1.00 45.22 101 ASN A CA 1
ATOM 798 C C . ASN A 1 101 ? -16.562 21.584 4.660 1.00 45.22 101 ASN A C 1
ATOM 800 O O . ASN A 1 101 ? -16.384 22.419 5.552 1.00 45.22 101 ASN A O 1
ATOM 804 N N . THR A 1 102 ? -16.205 20.303 4.841 1.00 47.00 102 THR A N 1
ATOM 805 C CA . THR A 1 102 ? -15.468 19.902 6.053 1.00 47.00 102 THR A CA 1
ATOM 806 C C . THR A 1 102 ? -14.068 20.482 5.999 1.00 47.00 102 THR A C 1
ATOM 808 O O . THR A 1 102 ? -13.213 20.057 5.223 1.00 47.00 102 THR A O 1
ATOM 811 N N . ASP A 1 103 ? -13.869 21.486 6.845 1.00 53.97 103 ASP A N 1
ATOM 812 C CA . ASP A 1 103 ? -12.617 22.166 7.113 1.00 53.97 103 ASP A CA 1
ATOM 813 C C . ASP A 1 103 ? -11.413 21.225 6.967 1.00 53.97 103 ASP A C 1
ATOM 815 O O . ASP A 1 103 ? -11.251 20.249 7.706 1.00 53.97 103 ASP A O 1
ATOM 819 N N . HIS A 1 104 ? -10.491 21.585 6.071 1.00 57.53 104 HIS A N 1
ATOM 820 C CA . HIS A 1 104 ? -9.172 20.961 5.909 1.00 57.53 104 HIS A CA 1
ATOM 821 C C . HIS A 1 104 ? -8.335 20.891 7.210 1.00 57.53 104 HIS A C 1
ATOM 823 O O . HIS A 1 104 ? -7.186 20.444 7.175 1.00 57.53 104 HIS A O 1
ATOM 829 N N . GLN A 1 105 ? -8.871 21.365 8.336 1.00 61.06 105 GLN A N 1
ATOM 830 C CA . GLN A 1 105 ? -8.251 21.400 9.651 1.00 61.06 105 GLN A CA 1
ATOM 831 C C . GLN A 1 105 ? -8.249 20.037 10.368 1.00 61.06 105 GLN A C 1
ATOM 833 O O . GLN A 1 105 ? -7.386 19.828 11.217 1.00 61.06 105 GLN A O 1
ATOM 838 N N . ASN A 1 106 ? -9.114 19.081 9.992 1.00 74.06 106 ASN A N 1
ATOM 839 C CA . ASN A 1 106 ? -9.273 17.806 10.722 1.00 74.06 106 ASN A CA 1
ATOM 840 C C . ASN A 1 106 ? -8.821 16.532 9.974 1.00 74.06 106 ASN A C 1
ATOM 842 O O . ASN A 1 106 ? -9.049 15.423 10.457 1.00 74.06 106 ASN A O 1
ATOM 846 N N . LEU A 1 107 ? -8.090 16.664 8.859 1.00 86.06 107 LEU A N 1
ATOM 847 C CA . LEU A 1 107 ? -7.673 15.520 8.025 1.00 86.06 107 LEU A CA 1
ATOM 848 C C . LEU A 1 107 ? -6.798 14.487 8.752 1.00 86.06 107 LEU A C 1
ATOM 850 O O . LEU A 1 107 ? -6.946 13.286 8.546 1.00 86.06 107 LEU A O 1
ATOM 854 N N . ALA A 1 108 ? -5.852 14.933 9.584 1.00 86.94 108 ALA A N 1
ATOM 855 C CA . ALA A 1 108 ? -4.935 14.021 10.272 1.00 86.94 108 ALA A CA 1
ATOM 856 C C . ALA A 1 108 ? -5.629 13.183 11.370 1.00 86.94 108 ALA A C 1
ATOM 858 O O . ALA A 1 108 ? -5.417 11.968 11.393 1.00 86.94 108 ALA A O 1
ATOM 859 N N . PRO A 1 109 ? -6.461 13.768 12.260 1.00 89.56 109 PRO A N 1
ATOM 860 C CA . PRO A 1 109 ? -7.287 12.998 13.192 1.00 89.56 109 PRO A CA 1
ATOM 861 C C . PRO A 1 109 ? -8.193 11.975 12.507 1.00 89.56 109 PRO A C 1
ATOM 863 O O . PRO A 1 109 ? -8.280 10.837 12.963 1.00 89.56 109 PRO A O 1
ATOM 866 N N . GLU A 1 110 ? -8.834 12.366 11.411 1.00 90.00 110 GLU A N 1
ATOM 867 C CA . GLU A 1 110 ? -9.759 11.519 10.663 1.00 90.00 110 GLU A CA 1
ATOM 868 C C . GLU A 1 110 ? -9.047 10.341 9.996 1.00 90.00 110 GLU A C 1
ATOM 870 O O . GLU A 1 110 ? -9.395 9.183 10.234 1.00 90.00 110 GLU A O 1
ATOM 875 N N . PHE A 1 111 ? -7.967 10.623 9.264 1.00 91.88 111 PHE A N 1
ATOM 876 C CA . PHE A 1 111 ? -7.098 9.597 8.699 1.00 91.88 111 PHE A CA 1
ATOM 877 C C . PHE A 1 111 ? -6.619 8.611 9.772 1.00 91.88 111 PHE A C 1
ATOM 879 O O . PHE A 1 111 ? -6.765 7.399 9.606 1.00 91.88 111 PHE A O 1
ATOM 886 N N . ASN A 1 112 ? -6.105 9.123 10.898 1.00 91.69 112 ASN A N 1
ATOM 887 C CA . ASN A 1 112 ? -5.675 8.292 12.023 1.00 91.69 112 ASN A CA 1
ATOM 888 C C . ASN A 1 112 ? -6.830 7.463 12.594 1.00 91.69 112 ASN A C 1
ATOM 890 O O . ASN A 1 112 ? -6.617 6.314 12.980 1.00 91.69 112 ASN A O 1
ATOM 894 N N . GLY A 1 113 ? -8.042 8.016 12.634 1.00 91.44 113 GLY A N 1
ATOM 895 C CA . GLY A 1 113 ? -9.251 7.315 13.048 1.00 91.44 113 GLY A CA 1
ATOM 896 C C . GLY A 1 113 ? -9.484 6.046 12.233 1.00 91.44 113 GLY A C 1
ATOM 897 O O . GLY A 1 113 ? -9.676 4.988 12.827 1.00 91.44 113 GLY A O 1
ATOM 898 N N . TYR A 1 114 ? -9.375 6.129 10.907 1.00 92.12 114 TYR A N 1
ATOM 899 C CA . TYR A 1 114 ? -9.482 4.964 10.027 1.00 92.12 114 TYR A CA 1
ATOM 900 C C . TYR A 1 114 ? -8.330 3.984 10.232 1.00 92.12 114 TYR A C 1
ATOM 902 O O . TYR A 1 114 ? -8.548 2.829 10.609 1.00 92.12 114 TYR A O 1
ATOM 910 N N . VAL A 1 115 ? -7.090 4.448 10.036 1.00 92.56 115 VAL A N 1
ATOM 911 C CA . VAL A 1 115 ? -5.942 3.536 9.945 1.00 92.56 115 VAL A CA 1
ATOM 912 C C . VAL A 1 115 ? -5.585 2.865 11.267 1.00 92.56 115 VAL A C 1
ATOM 914 O O . VAL A 1 115 ? -4.915 1.841 11.242 1.00 92.56 115 VAL A O 1
ATOM 917 N N . THR A 1 116 ? -6.006 3.399 12.418 1.00 92.94 116 THR A N 1
ATOM 918 C CA . THR A 1 116 ? -5.718 2.796 13.736 1.00 92.94 116 THR A CA 1
ATOM 919 C C . THR A 1 116 ? -6.818 1.860 14.242 1.00 92.94 116 THR A C 1
ATOM 921 O O . THR A 1 116 ? -6.532 0.973 15.054 1.00 92.94 116 THR A O 1
ATOM 924 N N . LYS A 1 117 ? -8.068 2.032 13.793 1.00 91.00 117 LYS A N 1
ATOM 925 C CA . LYS A 1 117 ? -9.216 1.256 14.290 1.00 91.00 117 LYS A CA 1
ATOM 926 C C . LYS A 1 117 ? -9.423 -0.017 13.479 1.00 91.00 117 LYS A C 1
ATOM 928 O O . LYS A 1 117 ? -9.447 -1.104 14.070 1.00 91.00 117 LYS A O 1
ATOM 933 N N . GLU A 1 118 ? -9.459 0.125 12.157 1.00 89.69 118 GLU A N 1
ATOM 934 C CA . GLU A 1 118 ? -9.856 -0.915 11.209 1.00 89.69 118 GLU A CA 1
ATOM 935 C C . GLU A 1 118 ? -8.680 -1.485 10.418 1.00 89.69 118 GLU A C 1
ATOM 937 O O . GLU A 1 118 ? -7.645 -0.840 10.246 1.00 89.69 118 GLU A O 1
ATOM 942 N N . ARG A 1 119 ? -8.824 -2.722 9.924 1.00 93.44 119 ARG A N 1
ATOM 943 C CA . ARG A 1 119 ? -7.847 -3.290 8.984 1.00 93.44 119 ARG A CA 1
ATOM 944 C C . ARG A 1 119 ? -8.029 -2.641 7.619 1.00 93.44 119 ARG A C 1
ATOM 946 O O . ARG A 1 119 ? -9.089 -2.775 7.011 1.00 93.44 119 ARG A O 1
ATOM 953 N N . CYS A 1 120 ? -6.970 -2.014 7.119 1.00 94.88 120 CYS A N 1
ATOM 954 C CA . CYS A 1 120 ? -6.996 -1.329 5.834 1.00 94.88 120 CYS A CA 1
ATOM 955 C C . CYS A 1 120 ? -6.303 -2.143 4.738 1.00 94.88 120 CYS A C 1
ATOM 957 O O . CYS A 1 120 ? -5.252 -2.749 4.976 1.00 94.88 120 CYS A O 1
ATOM 959 N N . LEU A 1 121 ? -6.845 -2.090 3.521 1.00 96.88 121 LEU A N 1
ATOM 960 C CA . LEU A 1 121 ? -6.105 -2.411 2.298 1.00 96.88 121 LEU A CA 1
ATOM 961 C C . LEU A 1 121 ? -5.885 -1.131 1.496 1.00 96.88 121 LEU A C 1
ATOM 963 O O . LEU A 1 121 ? -6.841 -0.510 1.038 1.00 96.88 121 LEU A O 1
ATOM 967 N N . ILE A 1 122 ? -4.624 -0.757 1.307 1.00 96.81 122 ILE A N 1
ATOM 968 C CA . ILE A 1 122 ? -4.247 0.462 0.592 1.00 96.81 122 ILE A CA 1
ATOM 969 C C . ILE A 1 122 ? -3.446 0.076 -0.645 1.00 96.81 122 ILE A C 1
ATOM 971 O O . ILE A 1 122 ? -2.375 -0.512 -0.528 1.00 96.81 122 ILE A O 1
ATOM 975 N N . VAL A 1 123 ? -3.953 0.411 -1.826 1.00 96.00 123 VAL A N 1
ATOM 976 C CA . VAL A 1 123 ? -3.267 0.252 -3.109 1.00 96.00 123 VAL A CA 1
ATOM 977 C C . VAL A 1 123 ? -2.694 1.601 -3.524 1.00 96.00 123 VAL A C 1
ATOM 979 O O . VAL A 1 123 ? -3.423 2.587 -3.616 1.00 96.00 123 VAL A O 1
ATOM 982 N N . LEU A 1 124 ? -1.394 1.644 -3.789 1.00 94.62 124 LEU A N 1
ATOM 983 C CA . LEU A 1 124 ? -0.679 2.819 -4.270 1.00 94.62 124 LEU A CA 1
ATOM 984 C C . LEU A 1 124 ? -0.228 2.572 -5.700 1.00 94.62 124 LEU A C 1
ATOM 986 O O . LEU A 1 124 ? 0.497 1.612 -5.944 1.00 94.62 124 LEU A O 1
ATOM 990 N N . ASN A 1 125 ? -0.633 3.430 -6.631 1.00 89.81 125 ASN A N 1
ATOM 991 C CA . ASN A 1 125 ? -0.168 3.365 -8.011 1.00 89.81 125 ASN A CA 1
ATOM 992 C C . ASN A 1 125 ? 0.746 4.539 -8.375 1.00 89.81 125 ASN A C 1
ATOM 994 O O . ASN A 1 125 ? 0.616 5.624 -7.813 1.00 89.81 125 ASN A O 1
ATOM 998 N N . ASP A 1 126 ? 1.608 4.319 -9.366 1.00 85.94 126 ASP A N 1
ATOM 999 C CA . ASP A 1 126 ? 2.518 5.292 -9.963 1.00 85.94 126 ASP A CA 1
ATOM 10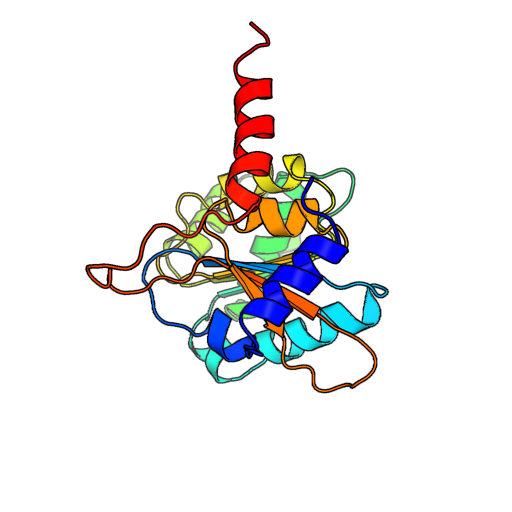00 C C . ASP A 1 126 ? 3.516 5.873 -8.958 1.00 85.94 126 ASP A C 1
ATOM 1002 O O . ASP A 1 126 ? 3.914 7.030 -9.048 1.00 85.94 126 ASP A O 1
ATOM 1006 N N . LEU A 1 127 ? 3.962 5.059 -7.998 1.00 89.31 127 LEU A N 1
ATOM 1007 C CA . LEU A 1 127 ? 5.062 5.447 -7.125 1.00 89.31 127 LEU A CA 1
ATOM 1008 C C . LEU A 1 127 ? 6.370 5.472 -7.928 1.00 89.31 127 LEU A C 1
ATOM 1010 O O . LEU A 1 127 ? 6.767 4.455 -8.512 1.00 89.31 127 LEU A O 1
ATOM 1014 N N . THR A 1 128 ? 7.047 6.620 -7.948 1.00 87.81 128 THR A N 1
ATOM 1015 C CA . THR A 1 128 ? 8.208 6.840 -8.822 1.00 87.81 128 THR A CA 1
ATOM 1016 C C . THR A 1 128 ? 9.530 6.915 -8.083 1.00 87.81 128 THR A C 1
ATOM 1018 O O . THR A 1 128 ? 10.561 6.628 -8.679 1.00 87.81 128 THR A O 1
ATOM 1021 N N . THR A 1 129 ? 9.551 7.283 -6.808 1.00 90.50 129 THR A N 1
ATOM 1022 C CA . THR A 1 129 ? 10.814 7.416 -6.074 1.00 90.50 129 THR A CA 1
ATOM 1023 C C . THR A 1 129 ? 10.733 6.773 -4.698 1.00 90.50 129 THR A C 1
ATOM 1025 O O . THR A 1 129 ? 9.648 6.573 -4.147 1.00 90.50 129 THR A O 1
ATOM 1028 N N . ILE A 1 130 ? 11.891 6.425 -4.128 1.00 89.44 130 ILE A N 1
ATOM 1029 C CA . ILE A 1 130 ? 11.916 5.921 -2.750 1.00 89.44 130 ILE A CA 1
ATOM 1030 C C . ILE A 1 130 ? 11.666 7.061 -1.760 1.00 89.44 130 ILE A C 1
ATOM 1032 O O . ILE A 1 130 ? 11.121 6.845 -0.691 1.00 89.44 130 ILE A O 1
ATOM 1036 N N . GLU A 1 131 ? 12.002 8.291 -2.136 1.00 91.06 131 GLU A N 1
ATOM 1037 C CA . GLU A 1 131 ? 11.798 9.486 -1.328 1.00 91.06 131 GLU A CA 1
ATOM 1038 C C . GLU A 1 131 ? 10.300 9.802 -1.156 1.00 91.06 131 GLU A C 1
ATOM 1040 O O . GLU A 1 131 ? 9.885 10.320 -0.117 1.00 91.06 131 GLU A O 1
ATOM 1045 N N . GLU A 1 132 ? 9.473 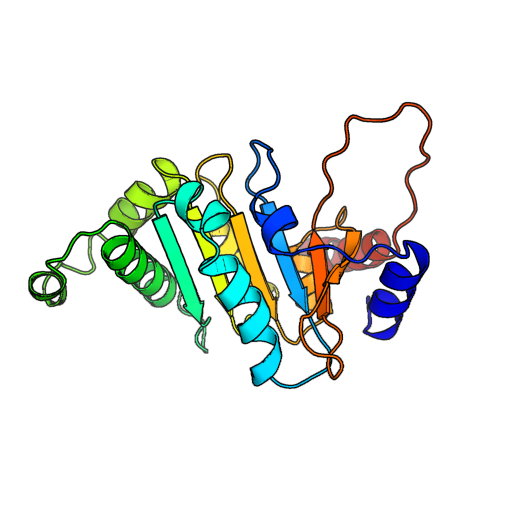9.470 -2.154 1.00 91.25 132 GLU A N 1
ATOM 1046 C CA . GLU A 1 132 ? 8.009 9.471 -2.037 1.00 91.25 132 GLU A CA 1
ATOM 1047 C C . GLU A 1 132 ? 7.535 8.391 -1.062 1.00 91.25 132 GLU A C 1
ATOM 1049 O O . GLU A 1 132 ? 6.740 8.674 -0.165 1.00 91.25 132 GLU A O 1
ATOM 1054 N N . TRP A 1 133 ? 8.059 7.168 -1.190 1.00 93.88 133 TRP A N 1
ATOM 1055 C CA . TRP A 1 133 ? 7.733 6.074 -0.276 1.00 93.88 133 TRP A CA 1
ATOM 1056 C C . TRP A 1 133 ? 8.097 6.401 1.172 1.00 93.88 133 TRP A C 1
ATOM 1058 O O . TRP A 1 133 ? 7.254 6.251 2.047 1.00 93.88 133 TRP A O 1
ATOM 1068 N N . ASP A 1 134 ? 9.292 6.930 1.427 1.00 91.19 134 ASP A N 1
ATOM 1069 C CA . ASP A 1 134 ? 9.761 7.304 2.764 1.00 91.19 134 ASP A CA 1
ATOM 1070 C C . ASP A 1 134 ? 8.847 8.345 3.427 1.00 91.19 134 ASP A C 1
ATOM 1072 O O . ASP A 1 134 ? 8.778 8.444 4.655 1.00 91.19 134 ASP A O 1
ATOM 1076 N N . GLN A 1 135 ? 8.167 9.176 2.635 1.00 91.44 135 GLN A N 1
ATOM 1077 C CA . GLN A 1 135 ? 7.167 10.115 3.138 1.00 91.44 135 GLN A CA 1
ATOM 1078 C C . GLN A 1 135 ? 5.824 9.429 3.391 1.00 91.44 135 GLN A C 1
ATOM 1080 O O . GLN A 1 135 ? 5.213 9.665 4.432 1.00 91.44 135 GLN A O 1
ATOM 1085 N N . ILE A 1 136 ? 5.391 8.565 2.476 1.00 93.50 136 ILE A N 1
ATOM 1086 C CA . ILE A 1 136 ? 4.137 7.814 2.572 1.00 93.50 136 ILE A CA 1
ATOM 1087 C C . ILE A 1 136 ? 4.164 6.822 3.745 1.00 93.50 136 ILE A C 1
ATOM 1089 O O . ILE A 1 136 ? 3.227 6.776 4.539 1.00 93.50 136 ILE A O 1
ATOM 1093 N N . GLU A 1 137 ? 5.245 6.063 3.914 1.00 90.88 137 GLU A N 1
ATOM 1094 C CA . GLU A 1 137 ? 5.408 5.070 4.980 1.00 90.88 137 GLU A CA 1
ATOM 1095 C C . GLU A 1 137 ? 5.279 5.709 6.372 1.00 90.88 137 GLU A C 1
ATOM 1097 O O . GLU A 1 137 ? 4.709 5.116 7.293 1.00 90.88 137 GLU A O 1
ATOM 1102 N N . LYS A 1 138 ? 5.715 6.968 6.529 1.00 89.62 138 LYS A N 1
ATOM 1103 C CA . LYS A 1 138 ? 5.563 7.722 7.786 1.00 89.62 138 LYS A CA 1
ATOM 1104 C C . LYS A 1 138 ? 4.101 7.924 8.179 1.00 89.62 138 LYS A C 1
ATOM 1106 O O . LYS A 1 138 ? 3.824 7.970 9.379 1.00 89.62 138 LYS A O 1
ATOM 1111 N N . CYS A 1 139 ? 3.180 8.004 7.218 1.00 88.81 139 CYS A N 1
ATOM 1112 C CA . CYS A 1 139 ? 1.744 8.091 7.489 1.00 88.81 139 CYS A CA 1
ATOM 1113 C C . CYS A 1 139 ? 1.199 6.797 8.113 1.00 88.81 139 CYS A C 1
ATOM 1115 O O . CYS A 1 139 ? 0.237 6.839 8.872 1.00 88.81 139 CYS A O 1
ATOM 1117 N N . PHE A 1 140 ? 1.827 5.649 7.851 1.00 90.31 140 PHE A N 1
ATOM 1118 C CA . PHE A 1 140 ? 1.303 4.335 8.232 1.00 90.31 140 PHE A CA 1
ATOM 1119 C C . PHE A 1 140 ? 1.970 3.719 9.466 1.00 90.31 140 PHE A C 1
ATOM 1121 O O . PHE A 1 140 ? 1.723 2.560 9.780 1.00 90.31 140 PHE A O 1
ATOM 1128 N N . ARG A 1 141 ? 2.766 4.481 10.227 1.00 86.56 141 ARG A N 1
ATOM 1129 C CA . ARG A 1 141 ? 3.461 3.982 11.435 1.00 86.56 141 ARG A CA 1
ATOM 1130 C C . ARG A 1 141 ? 2.538 3.341 12.473 1.00 86.56 141 ARG A C 1
ATOM 1132 O O . ARG A 1 141 ? 2.938 2.396 13.142 1.00 86.56 141 ARG A O 1
ATOM 1139 N N . ASN A 1 142 ? 1.316 3.856 12.592 1.00 86.69 142 ASN A N 1
ATOM 1140 C CA . ASN A 1 142 ? 0.318 3.385 13.553 1.00 86.69 142 ASN A CA 1
ATOM 1141 C C . ASN A 1 142 ? -0.804 2.578 12.886 1.00 86.69 142 ASN A C 1
ATOM 1143 O O . ASN A 1 142 ? -1.858 2.386 13.493 1.00 86.69 142 ASN A O 1
ATOM 1147 N N . ILE A 1 143 ? -0.612 2.139 11.636 1.00 92.75 143 ILE A N 1
ATOM 1148 C CA . ILE A 1 143 ? -1.636 1.388 10.915 1.00 92.75 143 ILE A CA 1
ATOM 1149 C C . ILE A 1 143 ? -1.969 0.088 11.658 1.00 92.75 143 ILE A C 1
ATOM 1151 O O . ILE A 1 143 ? -1.096 -0.591 12.211 1.00 92.75 143 ILE A O 1
ATOM 1155 N N . LYS A 1 144 ? -3.252 -0.268 11.671 1.00 93.19 144 LYS A N 1
ATOM 1156 C CA . LYS A 1 144 ? -3.783 -1.426 12.374 1.00 93.19 144 LYS A CA 1
ATOM 1157 C C . LYS A 1 144 ? -3.047 -2.687 11.943 1.00 93.19 144 LYS A C 1
ATOM 1159 O O . LYS A 1 144 ? -2.891 -2.970 10.753 1.00 93.19 144 LYS A O 1
ATOM 1164 N N . LYS A 1 145 ? -2.660 -3.488 12.933 1.00 91.88 145 LYS A N 1
ATOM 1165 C CA . LYS A 1 145 ? -2.110 -4.829 12.732 1.00 91.88 145 LYS A CA 1
ATOM 1166 C C . LYS A 1 145 ? -2.994 -5.671 11.807 1.00 91.88 145 LYS A C 1
ATOM 1168 O O . LYS A 1 145 ? -4.218 -5.693 11.940 1.00 91.88 145 LYS A O 1
ATOM 1173 N N . GLY A 1 146 ? -2.359 -6.362 10.867 1.00 90.88 146 GLY A N 1
ATOM 1174 C CA . GLY A 1 146 ? -3.034 -7.118 9.814 1.00 90.88 146 GLY A CA 1
ATOM 1175 C C . GLY A 1 146 ? -3.427 -6.307 8.574 1.00 90.88 146 GLY A C 1
ATOM 1176 O O . GLY A 1 146 ? -3.850 -6.922 7.602 1.00 90.88 146 GLY A O 1
ATOM 1177 N N . SER A 1 147 ? -3.246 -4.980 8.554 1.00 94.62 147 SER A N 1
ATOM 1178 C CA . SER A 1 147 ? -3.443 -4.162 7.342 1.00 94.62 147 SER A CA 1
ATOM 1179 C C . SER A 1 147 ? -2.434 -4.506 6.241 1.00 94.62 147 SER A C 1
ATOM 1181 O O . SER A 1 147 ? -1.385 -5.118 6.490 1.00 94.62 147 SER A O 1
ATOM 1183 N N . ARG A 1 148 ? -2.743 -4.131 5.001 1.00 95.38 148 ARG A N 1
ATOM 1184 C CA . ARG A 1 148 ? -1.912 -4.418 3.825 1.00 95.38 148 ARG A CA 1
ATOM 1185 C C . ARG A 1 148 ? -1.728 -3.159 2.988 1.00 95.38 148 ARG A C 1
ATOM 1187 O O . ARG A 1 148 ? -2.684 -2.423 2.754 1.00 95.38 148 ARG A O 1
ATOM 1194 N N . ILE A 1 149 ? -0.502 -2.944 2.522 1.00 95.75 149 ILE A N 1
ATOM 1195 C CA . ILE A 1 149 ? -0.174 -1.890 1.561 1.00 95.75 149 ILE A CA 1
ATOM 1196 C C . ILE A 1 149 ? 0.351 -2.575 0.304 1.00 95.75 149 ILE A C 1
ATOM 1198 O O . ILE A 1 149 ? 1.346 -3.296 0.356 1.00 95.75 149 ILE A O 1
ATOM 1202 N N . VAL A 1 150 ? -0.328 -2.372 -0.817 1.00 95.56 150 VAL A N 1
ATOM 1203 C CA . VAL A 1 150 ? 0.088 -2.870 -2.126 1.00 95.56 150 VAL A CA 1
ATOM 1204 C C . VAL A 1 150 ? 0.636 -1.698 -2.921 1.00 95.56 150 VAL A C 1
ATOM 1206 O O . VAL A 1 150 ? -0.069 -0.721 -3.145 1.00 95.56 150 VAL A O 1
ATOM 1209 N N . VAL A 1 151 ? 1.888 -1.780 -3.353 1.00 94.12 151 VAL A N 1
ATOM 1210 C CA . VAL A 1 151 ? 2.546 -0.716 -4.118 1.00 94.12 151 VAL A CA 1
ATOM 1211 C C . VAL A 1 151 ? 2.759 -1.188 -5.542 1.00 94.12 151 VAL A C 1
ATOM 1213 O O . VAL A 1 151 ? 3.448 -2.175 -5.766 1.00 94.12 151 VAL A O 1
ATOM 1216 N N . MET A 1 152 ? 2.218 -0.470 -6.512 1.00 89.31 152 MET A N 1
ATOM 1217 C CA . MET A 1 152 ? 2.491 -0.681 -7.923 1.00 89.31 152 MET A CA 1
ATOM 1218 C C . MET A 1 152 ? 3.484 0.365 -8.417 1.00 89.31 152 MET A C 1
ATOM 1220 O O . MET A 1 152 ? 3.296 1.568 -8.226 1.00 89.31 152 MET A O 1
ATOM 1224 N N . THR A 1 153 ? 4.554 -0.098 -9.056 1.00 87.88 153 THR A N 1
ATOM 1225 C CA . THR A 1 153 ? 5.575 0.782 -9.627 1.00 87.88 153 THR A CA 1
ATOM 1226 C C . THR A 1 153 ? 6.178 0.170 -10.886 1.00 87.88 153 THR A C 1
ATOM 1228 O O . THR A 1 153 ? 6.366 -1.042 -10.980 1.00 87.88 153 THR A O 1
ATOM 1231 N N . GLY A 1 154 ? 6.507 1.019 -11.863 1.00 84.75 154 GLY A N 1
ATOM 1232 C CA . GLY A 1 154 ? 7.280 0.625 -13.045 1.00 84.75 154 GLY A CA 1
ATOM 1233 C C . GLY A 1 154 ? 8.779 0.468 -12.763 1.00 84.75 154 GLY A C 1
ATOM 1234 O O . GLY A 1 154 ? 9.518 -0.047 -13.602 1.00 84.75 154 GLY A O 1
ATOM 1235 N N . GLN A 1 155 ? 9.246 0.883 -11.582 1.00 86.00 155 GLN A N 1
ATOM 1236 C CA . GLN A 1 155 ? 10.663 0.900 -11.234 1.00 86.00 155 GLN A CA 1
ATOM 1237 C C . GLN A 1 155 ? 11.010 -0.257 -10.300 1.00 86.00 155 GLN A C 1
ATOM 1239 O O . GLN A 1 155 ? 10.633 -0.274 -9.130 1.00 86.00 155 GLN A O 1
ATOM 1244 N N . VAL A 1 156 ? 11.784 -1.214 -10.814 1.00 86.75 156 VAL A N 1
ATOM 1245 C CA . VAL A 1 156 ? 12.199 -2.412 -10.064 1.00 86.75 156 VAL A CA 1
ATOM 1246 C C . VAL A 1 156 ? 12.957 -2.063 -8.777 1.00 86.75 156 VAL A C 1
ATOM 1248 O O . VAL A 1 156 ? 12.783 -2.721 -7.754 1.00 86.75 156 VAL A O 1
ATOM 1251 N N . GLU A 1 157 ? 13.750 -0.990 -8.798 1.00 87.31 157 GLU A N 1
ATOM 1252 C CA . GLU A 1 157 ? 14.477 -0.512 -7.621 1.00 87.31 157 GLU A CA 1
ATOM 1253 C C . GLU A 1 157 ? 13.533 -0.002 -6.535 1.00 87.31 157 GLU A C 1
ATOM 1255 O O . GLU A 1 157 ? 13.696 -0.355 -5.369 1.00 87.31 157 GLU A O 1
ATOM 1260 N N . VAL A 1 158 ? 12.519 0.782 -6.917 1.00 89.75 158 VAL A N 1
ATOM 1261 C CA . VAL A 1 158 ? 11.486 1.260 -5.991 1.00 89.75 158 VAL A CA 1
ATOM 1262 C C . VAL A 1 158 ? 10.724 0.067 -5.420 1.00 89.75 158 VAL A C 1
ATOM 1264 O O . VAL A 1 158 ? 10.578 -0.024 -4.203 1.00 89.75 158 VAL A O 1
ATOM 1267 N N . ALA A 1 159 ? 10.329 -0.896 -6.261 1.00 89.31 159 ALA A N 1
ATOM 1268 C CA . ALA A 1 159 ? 9.628 -2.101 -5.821 1.00 89.31 159 ALA A CA 1
ATOM 1269 C C . ALA A 1 159 ? 10.433 -2.881 -4.770 1.00 89.31 159 ALA A C 1
ATOM 1271 O O . ALA A 1 159 ? 9.906 -3.215 -3.706 1.00 89.31 159 ALA A O 1
ATOM 1272 N N . SER A 1 160 ? 11.716 -3.127 -5.042 1.00 88.06 160 SER A N 1
ATOM 1273 C CA . SER A 1 160 ? 12.593 -3.865 -4.134 1.00 88.06 160 SER A CA 1
ATOM 1274 C C . SER A 1 160 ? 12.835 -3.125 -2.818 1.00 88.06 160 SER A C 1
ATOM 1276 O O . SER A 1 160 ? 12.889 -3.767 -1.772 1.00 88.06 160 SER A O 1
ATOM 1278 N N . LEU A 1 161 ? 13.009 -1.802 -2.857 1.00 89.19 161 LEU A N 1
ATOM 1279 C CA . LEU A 1 161 ? 13.303 -1.010 -1.663 1.00 89.19 161 LEU A CA 1
ATOM 1280 C C . LEU A 1 161 ? 12.069 -0.845 -0.766 1.00 89.19 161 LEU A C 1
ATOM 1282 O O . LEU A 1 161 ? 12.194 -0.998 0.445 1.00 89.19 161 LEU A O 1
ATOM 1286 N N . CYS A 1 162 ? 10.884 -0.631 -1.347 1.00 90.19 162 CYS A N 1
ATOM 1287 C CA . CYS A 1 162 ? 9.626 -0.528 -0.597 1.00 90.19 162 CYS A CA 1
ATOM 1288 C C . CYS A 1 162 ? 9.280 -1.828 0.149 1.00 90.19 162 CYS A C 1
ATOM 1290 O O . CYS A 1 162 ? 8.753 -1.792 1.255 1.00 90.19 162 CYS A O 1
ATOM 1292 N N . ALA A 1 163 ? 9.578 -2.992 -0.442 1.00 87.44 163 ALA A N 1
ATOM 1293 C CA . ALA A 1 163 ? 9.330 -4.288 0.197 1.00 87.44 163 ALA A CA 1
ATOM 1294 C C . ALA A 1 163 ? 10.341 -4.617 1.315 1.00 87.44 163 ALA A C 1
ATOM 1296 O O . ALA A 1 163 ? 10.106 -5.525 2.114 1.00 87.44 163 ALA A O 1
ATOM 1297 N N . GLY A 1 164 ? 11.460 -3.891 1.377 1.00 85.88 164 GLY A N 1
ATOM 1298 C CA . GLY A 1 164 ? 12.496 -4.046 2.392 1.00 85.88 164 GLY A CA 1
ATOM 1299 C C . GLY A 1 164 ? 13.575 -5.093 2.063 1.00 85.88 164 GLY A C 1
ATOM 1300 O O . GLY A 1 164 ? 13.449 -5.884 1.124 1.00 85.88 164 GLY A O 1
ATOM 1301 N N . PRO A 1 165 ? 14.669 -5.121 2.848 1.00 79.50 165 PRO A N 1
ATOM 1302 C CA . PRO A 1 165 ? 15.874 -5.907 2.548 1.00 79.50 165 PRO A CA 1
ATOM 1303 C C . PRO A 1 165 ? 15.685 -7.427 2.649 1.00 79.50 165 PRO A C 1
ATOM 1305 O O . PRO A 1 165 ? 16.388 -8.175 1.974 1.00 79.50 165 PRO A O 1
ATOM 1308 N N . GLU A 1 166 ? 14.738 -7.885 3.472 1.00 83.38 166 GLU A N 1
ATOM 1309 C CA . GLU A 1 166 ? 14.408 -9.308 3.660 1.00 83.38 166 GLU A CA 1
ATOM 1310 C C . GLU A 1 166 ? 13.271 -9.767 2.726 1.00 83.38 166 GLU A C 1
ATOM 1312 O O . GLU A 1 166 ? 12.677 -10.830 2.919 1.00 83.38 166 GLU A O 1
ATOM 1317 N N . SER A 1 167 ? 12.935 -8.954 1.719 1.00 84.31 167 SER A N 1
ATOM 1318 C CA . SER A 1 167 ? 11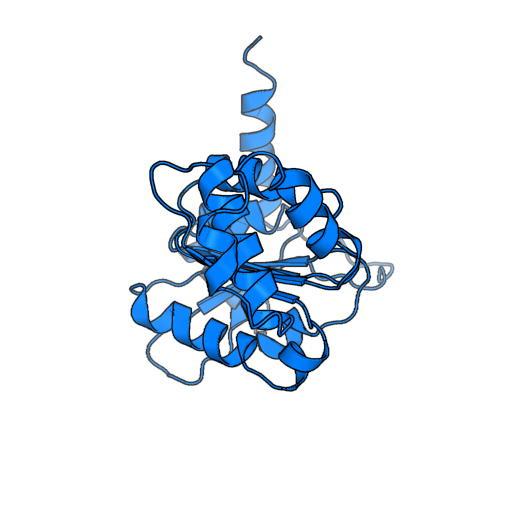.944 -9.322 0.716 1.00 84.31 167 SER A CA 1
ATOM 1319 C C . SER A 1 167 ? 12.456 -10.438 -0.194 1.00 84.31 167 SER A C 1
ATOM 1321 O O . SER A 1 167 ? 13.637 -10.525 -0.547 1.00 84.31 167 SER A O 1
ATOM 1323 N N . GLN A 1 168 ? 11.531 -11.304 -0.589 1.00 86.12 168 GLN A N 1
ATOM 1324 C CA . GLN A 1 168 ? 11.715 -12.268 -1.665 1.00 86.12 168 GLN A CA 1
ATOM 1325 C C . GLN A 1 168 ? 10.906 -11.836 -2.887 1.00 86.12 168 GLN A C 1
ATOM 1327 O O . GLN A 1 168 ? 9.960 -11.060 -2.766 1.00 86.12 168 GLN A O 1
ATOM 1332 N N . VAL A 1 169 ? 11.265 -12.375 -4.051 1.00 87.38 169 VAL A N 1
ATOM 1333 C CA . VAL A 1 169 ? 10.610 -12.081 -5.329 1.00 87.38 169 VAL A CA 1
ATOM 1334 C C . VAL A 1 169 ? 9.902 -13.330 -5.828 1.00 87.38 169 VAL A C 1
ATOM 1336 O O . VAL A 1 169 ? 10.493 -14.409 -5.868 1.00 87.38 169 VAL A O 1
ATOM 1339 N N . SER A 1 170 ? 8.644 -13.200 -6.233 1.00 87.38 170 SER A N 1
ATOM 1340 C CA . SER A 1 170 ? 7.889 -14.281 -6.874 1.00 87.38 170 SER A CA 1
ATOM 1341 C C . SER A 1 170 ? 7.170 -13.770 -8.112 1.00 87.38 170 SER A C 1
ATOM 1343 O O . SER A 1 170 ? 6.728 -12.626 -8.148 1.00 87.38 170 SER A O 1
ATOM 1345 N N . GLU A 1 171 ? 7.026 -14.620 -9.123 1.00 87.62 171 GLU A N 1
ATOM 1346 C CA . GLU A 1 171 ? 6.184 -14.318 -10.282 1.00 87.62 171 GLU A CA 1
ATOM 1347 C C . GLU A 1 171 ? 4.708 -14.384 -9.864 1.00 87.62 171 GLU A C 1
ATOM 1349 O O . GLU A 1 171 ? 4.293 -15.315 -9.166 1.00 87.62 171 GLU A O 1
ATOM 1354 N N . LEU A 1 172 ? 3.904 -13.404 -10.266 1.00 86.50 172 LEU A N 1
ATOM 1355 C CA . LEU A 1 172 ? 2.464 -13.434 -10.042 1.00 86.50 172 LEU A CA 1
ATOM 1356 C C . LEU A 1 172 ? 1.788 -14.345 -11.068 1.00 86.50 172 LEU A C 1
ATOM 1358 O O . LEU A 1 172 ? 2.077 -14.285 -12.264 1.00 86.50 172 LEU A O 1
ATOM 1362 N N . LYS A 1 173 ? 0.848 -15.172 -10.605 1.00 82.94 173 LYS A N 1
ATOM 1363 C CA . LYS A 1 173 ? -0.081 -15.887 -11.483 1.00 82.94 173 LYS A CA 1
ATOM 1364 C C . LYS A 1 173 ? -0.959 -14.849 -12.178 1.00 82.94 173 LYS A C 1
ATOM 1366 O O . LYS A 1 173 ? -1.796 -14.237 -11.529 1.00 82.94 173 LYS A O 1
ATOM 1371 N N . GLN A 1 174 ? -0.740 -14.636 -13.470 1.00 70.62 174 GLN A N 1
ATOM 1372 C CA . GLN A 1 174 ? -1.607 -13.792 -14.288 1.00 70.62 174 GLN A CA 1
ATOM 1373 C C . GLN A 1 174 ? -2.710 -14.611 -14.959 1.00 70.62 174 GLN A C 1
ATOM 1375 O O . GLN A 1 174 ? -2.526 -15.798 -15.235 1.00 70.62 174 GLN A O 1
ATOM 1380 N N . LEU A 1 175 ? -3.822 -13.945 -15.275 1.00 53.91 175 LEU A N 1
ATOM 1381 C CA . LEU A 1 175 ? -4.872 -14.485 -16.139 1.00 53.91 175 LEU A CA 1
ATOM 1382 C C . LEU A 1 175 ? -4.535 -14.372 -17.641 1.00 53.91 175 LEU A C 1
ATOM 1384 O O . LEU A 1 175 ? -5.069 -15.141 -18.434 1.00 53.91 175 LEU A O 1
ATOM 1388 N N . SER A 1 176 ? -3.643 -13.454 -18.041 1.00 56.59 176 SER A N 1
ATOM 1389 C CA . SER A 1 176 ? -3.233 -13.234 -19.440 1.00 56.59 176 SER A CA 1
ATOM 1390 C C . SER A 1 176 ? -1.767 -13.598 -19.690 1.00 56.59 176 SER A C 1
ATOM 1392 O O . SER A 1 176 ? -0.915 -13.344 -18.844 1.00 56.59 176 SER A O 1
ATOM 1394 N N . ALA A 1 177 ? -1.461 -14.157 -20.864 1.00 57.38 177 ALA A N 1
ATOM 1395 C CA . ALA A 1 177 ? -0.139 -14.702 -21.197 1.00 57.38 177 ALA A CA 1
ATOM 1396 C C . ALA A 1 177 ? 0.923 -13.654 -21.590 1.00 57.38 177 ALA A C 1
ATOM 1398 O O . ALA A 1 177 ? 2.105 -13.987 -21.663 1.00 57.38 177 ALA A O 1
ATOM 1399 N N . ASP A 1 178 ? 0.521 -12.404 -21.833 1.00 65.00 178 ASP A N 1
ATOM 1400 C CA . ASP A 1 178 ? 1.360 -11.434 -22.551 1.00 65.00 178 ASP A CA 1
ATOM 1401 C C . ASP A 1 178 ? 2.238 -10.567 -21.639 1.00 65.00 178 ASP A C 1
ATOM 1403 O O . ASP A 1 178 ? 3.076 -9.801 -22.121 1.00 65.00 178 ASP A O 1
ATOM 1407 N N . GLN A 1 179 ? 2.074 -10.670 -20.318 1.00 70.31 179 GLN A N 1
ATOM 1408 C CA . GLN A 1 179 ? 2.857 -9.900 -19.357 1.00 70.31 179 GLN A CA 1
ATOM 1409 C C . GLN A 1 179 ? 3.373 -10.800 -18.234 1.00 70.31 179 GLN A C 1
ATOM 1411 O O . GLN A 1 179 ? 2.790 -11.822 -17.885 1.00 70.31 179 GLN A O 1
ATOM 1416 N N . THR A 1 180 ? 4.515 -10.438 -17.655 1.00 78.50 180 THR A N 1
ATOM 1417 C CA . THR A 1 180 ? 5.035 -11.108 -16.461 1.00 78.50 180 THR A CA 1
ATOM 1418 C C . THR A 1 180 ? 5.176 -10.074 -15.365 1.00 78.50 180 THR A C 1
ATOM 1420 O O . THR A 1 180 ? 5.915 -9.099 -15.501 1.00 78.50 180 THR A O 1
ATOM 1423 N N . LEU A 1 181 ? 4.432 -10.298 -14.288 1.00 85.69 181 LEU A N 1
ATOM 1424 C CA . LEU A 1 181 ? 4.446 -9.474 -13.094 1.00 85.69 181 LEU A CA 1
ATOM 1425 C C . LEU A 1 181 ? 5.195 -10.196 -11.984 1.00 85.69 181 LEU A C 1
ATOM 1427 O O . LEU A 1 181 ? 5.117 -11.418 -11.852 1.00 85.69 181 LEU A O 1
ATOM 1431 N N . TYR A 1 182 ? 5.872 -9.419 -11.159 1.00 87.88 182 TYR A N 1
ATOM 1432 C CA . TYR A 1 182 ? 6.630 -9.877 -10.013 1.00 87.88 182 TYR A CA 1
ATOM 1433 C C . TYR A 1 182 ? 6.105 -9.189 -8.764 1.00 87.88 182 TYR A C 1
ATOM 1435 O O . TYR A 1 182 ? 5.829 -7.990 -8.780 1.00 87.88 182 TYR A O 1
ATOM 1443 N N . ALA A 1 183 ? 5.993 -9.949 -7.683 1.00 90.31 183 ALA A N 1
ATOM 1444 C CA . ALA A 1 183 ? 5.698 -9.435 -6.361 1.00 90.31 183 ALA A CA 1
ATOM 1445 C C . ALA A 1 183 ? 6.938 -9.529 -5.474 1.00 90.31 183 ALA A C 1
ATOM 1447 O O . ALA A 1 183 ? 7.547 -10.600 -5.384 1.00 90.31 183 ALA A O 1
ATOM 1448 N N . PHE A 1 184 ? 7.268 -8.435 -4.792 1.00 91.19 184 PHE A N 1
ATOM 1449 C CA . PHE A 1 184 ? 8.239 -8.413 -3.707 1.00 91.19 184 PHE A CA 1
ATOM 1450 C C . PHE A 1 184 ? 7.497 -8.303 -2.381 1.00 91.19 184 PHE A C 1
ATOM 1452 O O . PHE A 1 184 ? 6.608 -7.466 -2.217 1.00 91.19 184 PHE A O 1
ATOM 1459 N N . TYR A 1 185 ? 7.842 -9.172 -1.440 1.00 89.81 185 TYR A N 1
ATOM 1460 C CA . TYR A 1 185 ? 7.196 -9.229 -0.132 1.00 89.81 185 TYR A CA 1
ATOM 1461 C C . TYR A 1 185 ? 8.080 -9.980 0.861 1.00 89.81 185 TYR A C 1
ATOM 1463 O O . TYR A 1 185 ? 8.890 -10.829 0.481 1.00 89.81 185 TYR A O 1
ATOM 1471 N N . VAL A 1 186 ? 7.917 -9.691 2.149 1.00 86.19 186 VAL A N 1
ATOM 1472 C CA . VAL A 1 186 ? 8.581 -10.444 3.219 1.00 86.19 186 VAL A CA 1
ATOM 1473 C C . VAL A 1 186 ? 7.749 -11.680 3.544 1.00 86.19 186 VAL A C 1
ATOM 1475 O O . VAL A 1 186 ? 6.568 -11.580 3.880 1.00 86.19 186 VAL A O 1
ATOM 1478 N N . LYS A 1 187 ? 8.370 -12.861 3.471 1.00 73.06 187 LYS A N 1
ATOM 1479 C CA . LYS A 1 187 ? 7.747 -14.105 3.926 1.00 73.06 187 LYS A CA 1
ATOM 1480 C C . LYS A 1 187 ? 8.009 -14.279 5.413 1.00 73.06 187 LYS A C 1
ATOM 1482 O O . LYS A 1 187 ? 9.150 -14.465 5.825 1.00 73.06 187 LYS A O 1
ATOM 1487 N N . HIS A 1 188 ? 6.958 -14.288 6.218 1.00 63.88 188 HIS A N 1
ATOM 1488 C CA . HIS A 1 188 ? 7.089 -14.690 7.612 1.00 63.88 188 HIS A CA 1
ATOM 1489 C C . HIS A 1 188 ? 6.934 -16.210 7.703 1.00 63.88 188 HIS A C 1
ATOM 1491 O O . HIS A 1 188 ? 5.830 -16.741 7.659 1.00 63.88 188 HIS A O 1
ATOM 1497 N N . GLY A 1 189 ? 8.059 -16.919 7.773 1.00 48.69 189 GLY A N 1
ATOM 1498 C CA . GLY A 1 189 ? 8.085 -18.307 8.227 1.00 48.69 189 GLY A CA 1
ATOM 1499 C C . GLY A 1 189 ? 8.267 -18.364 9.743 1.00 48.69 189 GLY A C 1
ATOM 1500 O O . GLY A 1 189 ? 8.931 -17.503 10.318 1.00 48.69 189 GLY A O 1
ATOM 1501 N N . HIS A 1 190 ? 7.752 -19.414 10.388 1.00 37.22 190 HIS A N 1
ATOM 1502 C CA . HIS A 1 190 ? 8.391 -19.894 11.614 1.00 37.22 190 HIS A CA 1
ATOM 1503 C C . HIS A 1 190 ? 9.888 -20.102 11.315 1.00 37.22 190 HIS A C 1
ATOM 1505 O O . HIS A 1 190 ? 10.203 -20.648 10.252 1.00 37.22 190 HIS A O 1
ATOM 1511 N N . PRO A 1 191 ? 10.815 -19.682 12.194 1.00 33.97 191 PRO A N 1
ATOM 1512 C CA . PRO A 1 191 ? 12.230 -19.942 11.983 1.00 33.97 191 PRO A CA 1
ATOM 1513 C C . PRO A 1 191 ? 12.437 -21.457 11.949 1.00 33.97 191 PRO A C 1
ATOM 1515 O O . PRO A 1 191 ? 12.306 -22.134 12.965 1.00 33.97 191 PRO A O 1
ATOM 1518 N N . THR A 1 192 ? 12.731 -22.006 10.772 1.00 37.19 192 THR A N 1
ATOM 1519 C CA . THR A 1 192 ? 13.227 -23.375 10.651 1.00 37.19 192 THR A CA 1
ATOM 1520 C C . THR A 1 192 ? 14.666 -23.390 11.161 1.00 37.19 192 THR A C 1
ATOM 1522 O O . THR A 1 192 ? 15.511 -22.712 10.565 1.00 37.19 192 THR A O 1
ATOM 1525 N N . PRO A 1 193 ? 14.989 -24.126 12.241 1.00 33.00 193 PRO A N 1
ATOM 1526 C CA . PRO A 1 193 ? 16.368 -24.256 12.690 1.00 33.00 193 PRO A CA 1
ATOM 1527 C C . PRO A 1 193 ? 17.183 -24.921 11.573 1.00 33.00 193 PRO A C 1
ATOM 1529 O O . PRO A 1 193 ? 16.875 -26.037 11.166 1.00 33.00 193 PRO A O 1
ATOM 1532 N N . GLY A 1 194 ? 18.197 -24.227 11.047 1.00 40.94 194 GLY A N 1
ATOM 1533 C CA . GLY A 1 194 ? 19.157 -24.797 10.091 1.00 40.94 194 GLY A CA 1
ATOM 1534 C C . GLY A 1 194 ? 19.131 -24.243 8.663 1.00 40.94 194 GLY A C 1
ATOM 1535 O O . GLY A 1 194 ? 19.988 -24.619 7.865 1.00 40.94 194 GLY A O 1
ATOM 1536 N N . SER A 1 195 ? 18.234 -23.320 8.309 1.00 38.16 195 SER A N 1
ATOM 1537 C CA . SER A 1 195 ? 18.361 -22.604 7.032 1.00 38.16 195 SER A CA 1
ATOM 1538 C C . SER A 1 195 ? 19.393 -21.481 7.164 1.00 38.16 195 SER A C 1
ATOM 1540 O O . SER A 1 195 ? 19.128 -20.479 7.827 1.00 38.16 195 SER A O 1
ATOM 1542 N N . GLN A 1 196 ? 20.566 -21.642 6.538 1.00 34.47 196 GLN A N 1
ATOM 1543 C CA . GLN A 1 196 ? 21.544 -20.559 6.386 1.00 34.47 196 GLN A CA 1
ATOM 1544 C C . GLN A 1 196 ? 20.859 -19.306 5.814 1.00 34.47 196 GLN A C 1
ATOM 1546 O O . GLN A 1 196 ? 20.002 -19.442 4.930 1.00 34.47 196 GLN A O 1
ATOM 1551 N N . PRO A 1 197 ? 21.230 -18.093 6.269 1.00 35.88 197 PRO A N 1
ATOM 1552 C CA . PRO A 1 197 ? 20.747 -16.871 5.651 1.00 35.88 197 PRO A CA 1
ATOM 1553 C C . PRO A 1 197 ? 21.197 -16.894 4.193 1.00 35.88 197 PRO A C 1
ATOM 1555 O O . PRO A 1 197 ? 22.386 -16.789 3.894 1.00 35.88 197 PRO A O 1
ATOM 1558 N N . ARG A 1 198 ? 20.249 -17.080 3.270 1.00 38.28 198 ARG A N 1
ATOM 1559 C CA . ARG A 1 198 ? 20.545 -16.917 1.851 1.00 38.28 198 ARG A CA 1
ATOM 1560 C C . ARG A 1 198 ? 20.991 -15.471 1.687 1.00 38.28 198 ARG A C 1
ATOM 1562 O O . ARG A 1 198 ? 20.253 -14.550 2.036 1.00 38.28 198 ARG A O 1
ATOM 1569 N N . CYS A 1 199 ? 22.210 -15.270 1.197 1.00 34.00 199 CYS A N 1
ATOM 1570 C CA . CYS A 1 199 ? 22.631 -13.979 0.681 1.00 34.00 199 CYS A CA 1
ATOM 1571 C C . CYS A 1 199 ? 21.751 -13.664 -0.529 1.00 34.00 199 CYS A C 1
ATOM 1573 O O . CYS A 1 199 ? 22.095 -13.987 -1.663 1.00 34.00 199 CYS A O 1
ATOM 1575 N N . CYS A 1 200 ? 20.586 -13.069 -0.285 1.00 37.91 200 CYS A N 1
ATOM 1576 C CA . CYS A 1 200 ? 19.858 -12.385 -1.330 1.00 37.91 200 CYS A CA 1
ATOM 1577 C C . CYS A 1 200 ? 20.713 -11.175 -1.753 1.00 37.91 200 CYS A C 1
ATOM 1579 O O . CYS A 1 200 ? 21.148 -10.409 -0.884 1.00 37.91 200 CYS A O 1
ATOM 1581 N N . PRO A 1 201 ? 20.960 -10.967 -3.058 1.00 41.44 201 PRO A N 1
ATOM 1582 C CA . PRO A 1 201 ? 21.695 -9.803 -3.562 1.00 41.44 201 PRO A CA 1
ATOM 1583 C C . PRO A 1 201 ? 21.098 -8.453 -3.119 1.00 41.44 201 PRO A C 1
ATOM 1585 O O . PRO A 1 201 ? 21.787 -7.434 -3.152 1.00 41.44 201 PRO A O 1
ATOM 1588 N N . THR A 1 202 ? 19.846 -8.441 -2.641 1.00 43.03 202 THR A N 1
ATOM 1589 C CA . THR A 1 202 ? 19.173 -7.304 -1.993 1.00 43.03 202 THR A CA 1
ATOM 1590 C C . THR A 1 202 ? 19.954 -6.737 -0.805 1.00 43.03 202 THR A C 1
ATOM 1592 O O . THR A 1 202 ? 19.975 -5.516 -0.633 1.00 43.03 202 THR A O 1
ATOM 1595 N N . LYS A 1 203 ? 20.683 -7.567 -0.037 1.00 39.88 203 LYS A N 1
ATOM 1596 C CA . LYS A 1 203 ? 21.466 -7.098 1.126 1.00 39.88 203 LYS A CA 1
ATOM 1597 C C . LYS A 1 203 ? 22.570 -6.113 0.738 1.00 39.88 203 LYS A C 1
ATOM 1599 O O . LYS A 1 203 ? 22.800 -5.143 1.455 1.00 39.88 203 LYS A O 1
ATOM 1604 N N . ALA A 1 204 ? 23.205 -6.310 -0.418 1.00 38.09 204 ALA A N 1
ATOM 1605 C CA . ALA A 1 204 ? 24.265 -5.423 -0.891 1.00 38.09 204 ALA A CA 1
ATOM 1606 C C . ALA A 1 204 ? 23.721 -4.084 -1.421 1.00 38.09 204 ALA A C 1
ATOM 1608 O O . ALA A 1 204 ? 24.402 -3.068 -1.331 1.00 38.09 204 ALA A O 1
ATOM 1609 N N . VAL A 1 205 ? 22.491 -4.049 -1.946 1.00 40.53 205 VAL A N 1
ATOM 1610 C CA . VAL A 1 205 ? 21.914 -2.826 -2.532 1.00 40.53 205 VAL A CA 1
ATOM 1611 C C . VAL A 1 205 ? 21.259 -1.941 -1.466 1.00 40.53 205 VAL A C 1
ATOM 1613 O O . VAL A 1 205 ? 21.452 -0.726 -1.498 1.00 40.53 205 VAL A O 1
ATOM 1616 N N . CYS A 1 206 ? 20.577 -2.524 -0.471 1.00 38.31 206 CYS A N 1
ATOM 1617 C CA . CYS A 1 206 ? 20.035 -1.762 0.664 1.00 38.31 206 CYS A CA 1
ATOM 1618 C C . CYS A 1 206 ? 21.143 -1.153 1.543 1.00 38.31 206 CYS A C 1
ATOM 1620 O O . CYS A 1 206 ? 21.020 -0.003 1.965 1.00 38.31 206 CYS A O 1
ATOM 1622 N N . ALA A 1 207 ? 22.253 -1.870 1.766 1.00 36.06 207 ALA A N 1
ATOM 1623 C CA . ALA A 1 207 ? 23.373 -1.361 2.564 1.00 36.06 207 ALA A CA 1
ATOM 1624 C C . ALA A 1 207 ? 24.019 -0.101 1.953 1.00 36.06 207 ALA A C 1
ATOM 1626 O O . ALA A 1 207 ? 24.414 0.810 2.680 1.00 36.06 207 ALA A O 1
ATOM 1627 N N . PHE A 1 208 ? 24.068 0.002 0.620 1.00 33.28 208 PHE A N 1
ATOM 1628 C CA . PHE A 1 208 ? 24.675 1.152 -0.057 1.00 33.28 208 PHE A CA 1
ATOM 1629 C C . PHE A 1 208 ? 23.844 2.441 0.041 1.00 33.28 208 PHE A C 1
ATOM 1631 O O . PHE A 1 208 ? 24.427 3.527 0.060 1.00 33.28 208 PHE A O 1
ATOM 1638 N N . LYS A 1 209 ? 22.508 2.355 0.137 1.00 40.69 209 LYS A N 1
ATOM 1639 C CA . LYS A 1 209 ? 21.657 3.546 0.327 1.00 40.69 209 LYS A CA 1
ATOM 1640 C C . LYS A 1 209 ? 21.681 4.028 1.783 1.00 40.69 209 LYS A C 1
ATOM 1642 O O . LYS A 1 209 ? 21.837 5.224 2.010 1.00 40.69 209 LYS A O 1
ATOM 1647 N N . ILE A 1 210 ? 21.668 3.104 2.750 1.00 40.47 210 ILE A N 1
ATOM 1648 C CA . ILE A 1 210 ? 21.749 3.433 4.186 1.00 40.47 210 ILE A CA 1
ATOM 1649 C C . ILE A 1 210 ? 23.099 4.087 4.534 1.00 40.47 210 ILE A C 1
ATOM 1651 O O . ILE A 1 210 ? 23.134 5.068 5.274 1.00 40.47 210 ILE A O 1
ATOM 1655 N N . CYS A 1 211 ? 24.212 3.633 3.945 1.00 29.52 211 CYS A N 1
ATOM 1656 C CA . CYS A 1 211 ? 25.520 4.255 4.190 1.00 29.52 211 CYS A CA 1
ATOM 1657 C C . CYS A 1 211 ? 25.672 5.665 3.594 1.00 29.52 211 CYS A C 1
ATOM 1659 O O . CYS A 1 211 ? 26.437 6.455 4.139 1.00 29.52 211 CYS A O 1
ATOM 1661 N N . ARG A 1 212 ? 24.957 6.032 2.518 1.00 33.59 212 ARG A N 1
ATOM 1662 C CA . ARG A 1 212 ? 25.078 7.386 1.941 1.00 33.59 212 ARG A CA 1
ATOM 1663 C C . ARG A 1 212 ? 24.370 8.473 2.753 1.00 33.59 212 ARG A C 1
ATOM 1665 O O . ARG A 1 212 ? 24.813 9.613 2.707 1.00 33.59 212 ARG A O 1
ATOM 1672 N N . GLN A 1 213 ? 23.329 8.143 3.519 1.00 39.91 213 GLN A N 1
ATOM 1673 C CA . GLN A 1 213 ? 22.655 9.112 4.400 1.00 39.91 213 GLN A CA 1
ATOM 1674 C C . GLN A 1 213 ? 23.382 9.333 5.736 1.00 39.91 213 GLN A C 1
ATOM 1676 O O . GLN A 1 213 ? 23.152 10.346 6.386 1.00 39.91 213 GLN A O 1
ATOM 1681 N N . ALA A 1 214 ? 24.305 8.446 6.120 1.00 33.03 214 ALA A N 1
ATOM 1682 C CA . ALA A 1 214 ? 25.103 8.580 7.342 1.00 33.03 214 ALA A CA 1
ATOM 1683 C C . ALA A 1 214 ? 26.446 9.319 7.143 1.00 33.03 214 ALA A C 1
ATOM 1685 O O . ALA A 1 214 ? 27.245 9.385 8.073 1.00 33.03 214 ALA A O 1
ATOM 1686 N N . SER A 1 215 ? 26.737 9.852 5.948 1.00 35.56 215 SER A N 1
ATOM 1687 C CA . SER A 1 215 ? 28.036 10.486 5.637 1.00 35.56 215 SER A CA 1
ATOM 1688 C C . SER A 1 215 ? 27.950 11.901 5.055 1.00 35.56 215 SER A C 1
ATOM 1690 O O . SER A 1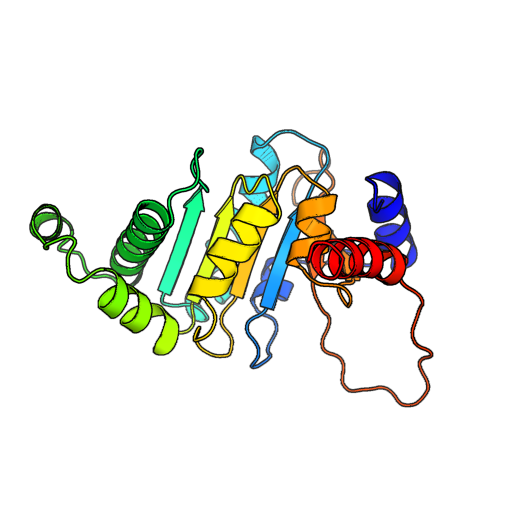 215 ? 28.922 12.379 4.478 1.00 35.56 215 SER A O 1
ATOM 1692 N N . CYS A 1 216 ? 26.834 12.605 5.244 1.00 37.41 216 CYS A N 1
ATOM 1693 C CA . CYS A 1 216 ? 26.783 14.057 5.049 1.00 37.41 216 CYS A CA 1
ATOM 1694 C C . CYS A 1 216 ? 26.371 14.725 6.364 1.00 37.41 216 CYS A C 1
ATOM 1696 O O . CYS A 1 216 ? 25.208 15.072 6.557 1.00 37.41 216 CYS A O 1
ATOM 1698 N N . GLY A 1 217 ? 27.340 14.817 7.276 1.00 34.69 217 GLY A N 1
ATOM 1699 C CA . GLY A 1 217 ? 27.377 15.805 8.353 1.00 34.69 217 GLY A CA 1
ATOM 1700 C C . GLY A 1 217 ? 28.350 16.915 7.987 1.00 34.69 217 GLY A C 1
ATOM 1701 O O . GLY A 1 217 ? 29.274 16.622 7.191 1.00 34.69 217 GLY A O 1
#

pLDDT: mean 76.4, std 20.0, range [29.52, 96.88]

Sequence (217 aa):
MFGVDDARRAAKQDNKRVDLVKLISEEGDNPKVITVWGTSGDVGHASIIREAYEHPDVRSKFPVRAWVRVMHPFSPKSFVLSLVNQFHATDGVEDLLEMENTDHQNLAPEFNGYVTKERCLIVLNDLTTIEEWDQIEKCFRNIKKGSRIVVMTGQVEVASLCAGPESQVSELKQLSADQTLYAFYVKHGHPTPGSQPRCCPTKAVCAFKICRQASCG

Secondary structure (DSSP, 8-state):
---HHHHHHHHHHHT-EE-HHHHHH---SS-EEEEEEESS-HHHHHHHHHHHHH-HHHHHH-SEEEEEE--SS--HHHHHHHHHHHHHHHHT---TTTGGGS-TTSHHHHHHHHHHHS-EEEEEE----HHHHHHHHHHTTTPPTT-EEEEE-S-HHHHHHHT-TT-EEEEE--SSTT--EEEEE-------TT------THHHHHHHHHHHHTS--

Organism: NCBI:txid38414

Foldseek 3Di:
DCDPVNLVVQQVVVVDADAPLCVLLPDFFAAWEKEKEWDDDPPQRVVSVVCSCPPPSNCVQAQFEAADEQDPPGDPLVRLVRSLLRRCVSNVVPVPVVCVPVDSPCSLVSSCVRQQPTAYEYEYEADDDVVSVVSVVVSNPRGGTSHYYYYYYHDPVSQLPSQHLQWGKHWYDDPDDPIIMIMTIHDDDDDDPPDDPPPSVSVVVVVVVVVVVVPDD

Radius of gyration: 17.96 Å; chains: 1; bounding box: 51×47×37 Å